Protein AF-A0A928L1I1-F1 (afdb_monomer_lite)

pLDDT: mean 81.27, std 17.86, range [30.77, 97.12]

Sequence (230 aa):
MMKNEFMNKLSEFIYVNITDRYDVCRVLERQRAENGIKALRTHLGSAIFITATDKDKKKKQIVSEDKLRDGEVSAVTYSVGNYAIRESVMLYKDDDDNYYTSRVPADKEQIENFKKQHNERSIIFIDVDGCRPVREIRAANMNDAEPKWWYVCCATSAKSLTWSESVDFIGTVKKNVFVPDKKSDLFVLVNYMGDSFSTETWHRLTHKGEAKEYKVHPYDIGSDERRWEW

Radius of gyration: 19.82 Å; chains: 1; bounding box: 48×57×47 Å

Secondary structure (DSSP, 8-state):
-HHHHHHHHHHHHHHHHHHHHHHHHHHHHHHHHHHHHHHHHHHH-TT-EEEEETTSPPPPEEPPGGGPPTTEEEEEEEEETTEEEEEEEEEEE--S-SS-----B--HHHHHHHHHHS-TT------BTTEEEEEEEEEEETTSSS-PEEEEEEE-B-TTSSEEEEEEEEEEEESSTTS-GGGPEEEEEEEEEESS-EEEEEEEE-TTS-EEEEEE-TTSTTTTTPPPP-

Foldseek 3Di:
DVPVVVVVVVVVVVVVVVVVVVVVVVVLLVVLAVVVVVLCCLFLHVQKDFQFWPVNKDPWAWDDPVRDDFQFLTWIWIDAQQKIKIKTWGKAFAPLDQDRDDRHGDGPVQSVVVCVVDPPPDPPQADDDRIGTKTWMWMFGNVDPDTDIATFDIWGAGNVNQKTKDWRIWTWMDSHPPDDSLFTKIKIWIWMDGPPDIKIKIWIQTSVRDIDIQIDGPVPVCSSNHHDDD

Structure (mmCIF, N/CA/C/O backbone):
data_AF-A0A928L1I1-F1
#
_entry.id   AF-A0A928L1I1-F1
#
loop_
_atom_site.group_PDB
_atom_site.id
_atom_site.type_symbol
_atom_site.label_atom_id
_atom_site.label_alt_id
_atom_site.label_comp_id
_atom_site.label_asym_id
_atom_site.label_entity_id
_atom_site.label_seq_id
_atom_site.pdbx_PDB_ins_code
_atom_site.Cartn_x
_atom_site.Cartn_y
_atom_site.Cartn_z
_atom_site.occupancy
_atom_site.B_iso_or_equiv
_atom_site.auth_seq_id
_atom_site.auth_comp_id
_atom_site.auth_asym_id
_atom_site.auth_atom_id
_atom_site.pdbx_PDB_model_num
ATOM 1 N N . MET A 1 1 ? 15.088 43.535 -24.727 1.00 46.94 1 MET A N 1
ATOM 2 C CA . MET A 1 1 ? 13.985 43.822 -23.782 1.00 46.94 1 MET A CA 1
ATOM 3 C C . MET A 1 1 ? 12.859 42.772 -23.819 1.00 46.94 1 MET A C 1
ATOM 5 O O . MET A 1 1 ? 12.398 42.403 -22.754 1.00 46.94 1 MET A O 1
ATOM 9 N N . MET A 1 2 ? 12.502 42.187 -24.976 1.00 37.91 2 MET A N 1
ATOM 10 C CA . MET A 1 2 ? 11.415 41.183 -25.120 1.00 37.91 2 MET A CA 1
ATOM 11 C C . MET A 1 2 ? 11.594 39.811 -24.424 1.00 37.91 2 MET A C 1
ATOM 13 O O . MET A 1 2 ? 10.608 39.118 -24.196 1.00 37.91 2 MET A O 1
ATOM 17 N N . LYS A 1 3 ? 12.818 39.385 -24.069 1.00 38.47 3 LYS A N 1
ATOM 18 C CA . LYS A 1 3 ? 13.041 38.069 -23.427 1.00 38.47 3 LYS A CA 1
ATOM 19 C C . LYS A 1 3 ? 12.519 37.987 -21.982 1.00 38.47 3 LYS A C 1
ATOM 21 O O . LYS A 1 3 ? 12.118 36.910 -21.562 1.00 38.47 3 LYS A O 1
ATOM 26 N N . ASN A 1 4 ? 12.484 39.100 -21.243 1.00 43.38 4 ASN A N 1
ATOM 27 C CA . ASN A 1 4 ? 12.060 39.094 -19.835 1.00 43.38 4 ASN A CA 1
ATOM 28 C C . ASN A 1 4 ? 10.534 39.063 -19.665 1.00 43.38 4 ASN A C 1
ATOM 30 O O . ASN A 1 4 ? 10.044 38.405 -18.755 1.00 43.38 4 ASN A O 1
ATOM 34 N N . GLU A 1 5 ? 9.772 39.696 -20.559 1.00 41.47 5 GLU A N 1
ATOM 35 C CA . GLU A 1 5 ? 8.301 39.637 -20.526 1.00 41.47 5 GLU A CA 1
ATOM 36 C C . GLU A 1 5 ? 7.757 38.254 -20.898 1.00 41.47 5 GLU A C 1
ATOM 38 O O . GLU A 1 5 ? 6.787 37.796 -20.301 1.00 41.47 5 GLU A O 1
ATOM 43 N N . PHE A 1 6 ? 8.396 37.558 -21.846 1.00 37.88 6 PHE A N 1
ATOM 44 C CA . PHE A 1 6 ? 7.999 36.200 -22.228 1.00 37.88 6 PHE A CA 1
ATOM 45 C C . PHE A 1 6 ? 8.271 35.190 -21.104 1.00 37.88 6 PHE A C 1
ATOM 47 O O . PHE A 1 6 ? 7.425 34.346 -20.819 1.00 37.88 6 PHE A O 1
ATOM 54 N N . MET A 1 7 ? 9.409 35.319 -20.411 1.00 35.22 7 MET A N 1
ATOM 55 C CA . MET A 1 7 ? 9.748 34.463 -19.267 1.00 35.22 7 MET A CA 1
ATOM 56 C C . MET A 1 7 ? 8.860 34.737 -18.043 1.00 35.22 7 MET A C 1
ATOM 58 O O . MET A 1 7 ? 8.498 33.788 -17.353 1.00 35.22 7 MET A O 1
ATOM 62 N N . ASN A 1 8 ? 8.445 35.989 -17.813 1.00 41.78 8 ASN A N 1
ATOM 63 C CA . ASN A 1 8 ? 7.489 36.327 -16.751 1.00 41.78 8 ASN A CA 1
ATOM 64 C C . ASN A 1 8 ? 6.061 35.851 -17.064 1.00 41.78 8 ASN A C 1
ATOM 66 O O . ASN A 1 8 ? 5.382 35.337 -16.183 1.00 41.78 8 ASN A O 1
ATOM 70 N N . LYS A 1 9 ? 5.610 35.928 -18.323 1.00 37.69 9 LYS A N 1
ATOM 71 C CA . LYS A 1 9 ? 4.309 35.357 -18.714 1.00 37.69 9 LYS A CA 1
ATOM 72 C C . LYS A 1 9 ? 4.302 33.829 -18.660 1.00 37.69 9 LYS A C 1
ATOM 74 O O . LYS A 1 9 ? 3.292 33.245 -18.288 1.00 37.69 9 LYS A O 1
ATOM 79 N N . LEU A 1 10 ? 5.418 33.173 -18.990 1.00 35.03 10 LEU A N 1
ATOM 80 C CA . LEU A 1 10 ? 5.573 31.724 -18.819 1.00 35.03 10 LEU A CA 1
ATOM 81 C C . LEU A 1 10 ? 5.590 31.318 -17.344 1.00 35.03 10 LEU A C 1
ATOM 83 O O . LEU A 1 10 ? 4.969 30.318 -17.000 1.00 35.03 10 LEU A O 1
ATOM 87 N N . SER A 1 11 ? 6.253 32.080 -16.469 1.00 35.03 11 SER A N 1
ATOM 88 C CA . SER A 1 11 ? 6.251 31.784 -15.034 1.00 35.03 11 SER A CA 1
ATOM 89 C C . SER A 1 11 ? 4.868 31.988 -14.412 1.00 35.03 11 SER A C 1
ATOM 91 O O . SER A 1 11 ? 4.440 31.121 -13.658 1.00 35.03 11 SER A O 1
ATOM 93 N N . GLU A 1 12 ? 4.124 33.032 -14.792 1.00 34.81 12 GLU A N 1
ATOM 94 C CA . GLU A 1 12 ? 2.725 33.229 -14.380 1.00 34.81 12 GLU A CA 1
ATOM 95 C C . GLU A 1 12 ? 1.795 32.136 -14.932 1.00 34.81 12 GLU A C 1
ATOM 97 O O . GLU A 1 12 ? 0.982 31.593 -14.188 1.00 34.81 12 GLU A O 1
ATOM 102 N N . PHE A 1 13 ? 1.949 31.727 -16.197 1.00 31.45 13 PHE A N 1
ATOM 103 C CA . PHE A 1 13 ? 1.140 30.657 -16.799 1.00 31.45 13 PHE A CA 1
ATOM 104 C C . PHE A 1 13 ? 1.423 29.279 -16.176 1.00 31.45 13 PHE A C 1
ATOM 106 O O . PHE A 1 13 ? 0.516 28.454 -16.042 1.00 31.45 13 PHE A O 1
ATOM 113 N N . ILE A 1 14 ? 2.668 29.031 -15.756 1.00 40.91 14 ILE A N 1
ATOM 114 C CA . ILE A 1 14 ? 3.059 27.841 -14.990 1.00 40.91 14 ILE A CA 1
ATOM 115 C C . ILE A 1 14 ? 2.514 27.928 -13.556 1.00 40.91 14 ILE A C 1
ATOM 117 O O . ILE A 1 14 ? 2.006 26.931 -13.051 1.00 40.91 14 ILE A O 1
ATOM 121 N N . TYR A 1 15 ? 2.554 29.099 -12.912 1.00 30.77 15 TYR A N 1
ATOM 122 C CA . TYR A 1 15 ? 2.078 29.277 -11.535 1.00 30.77 15 TYR A CA 1
ATOM 123 C C . TYR A 1 15 ? 0.555 29.114 -11.420 1.00 30.77 15 TYR A C 1
ATOM 125 O O . TYR A 1 15 ? 0.091 28.396 -10.537 1.00 30.77 15 TYR A O 1
ATOM 133 N N . VAL A 1 16 ? -0.211 29.681 -12.361 1.00 33.47 16 VAL A N 1
ATOM 134 C CA . VAL A 1 16 ? -1.681 29.556 -12.418 1.00 33.47 16 VAL A CA 1
ATOM 135 C C . VAL A 1 16 ? -2.113 28.112 -12.725 1.00 33.47 16 VAL A C 1
ATOM 137 O O . VAL A 1 16 ? -3.029 27.596 -12.087 1.00 33.47 16 VAL A O 1
ATOM 140 N N . ASN A 1 17 ? -1.393 27.395 -13.600 1.00 33.91 17 ASN A N 1
ATOM 141 C CA . ASN A 1 17 ? -1.658 25.972 -13.866 1.00 33.91 17 ASN A CA 1
ATOM 142 C C . ASN A 1 17 ? -1.290 25.042 -12.698 1.00 33.91 17 ASN A C 1
ATOM 144 O O . ASN A 1 17 ? -1.827 23.939 -12.595 1.00 33.91 17 ASN A O 1
ATOM 148 N N . ILE A 1 18 ? -0.356 25.437 -11.831 1.00 40.25 18 ILE A N 1
ATOM 149 C CA . ILE A 1 18 ? 0.030 24.635 -10.666 1.00 40.25 18 ILE A CA 1
ATOM 150 C C . ILE A 1 18 ? -1.049 24.723 -9.579 1.00 40.25 18 ILE A C 1
ATOM 152 O O . ILE A 1 18 ? -1.379 23.695 -8.990 1.00 40.25 18 ILE A O 1
ATOM 156 N N . THR A 1 19 ? -1.647 25.895 -9.348 1.00 38.38 19 THR A N 1
ATOM 157 C CA . THR A 1 19 ? -2.754 26.054 -8.388 1.00 38.38 19 THR A CA 1
ATOM 158 C C . THR A 1 19 ? -4.009 25.279 -8.794 1.00 38.38 19 THR A C 1
ATOM 160 O O . THR A 1 19 ? -4.549 24.559 -7.956 1.00 38.38 19 THR A O 1
ATOM 163 N N . ASP A 1 20 ? -4.391 25.287 -10.076 1.00 40.44 20 ASP A N 1
ATOM 164 C CA . ASP A 1 20 ? -5.541 24.502 -10.558 1.00 40.44 20 ASP A CA 1
ATOM 165 C C . ASP A 1 20 ? -5.285 22.984 -10.498 1.00 40.44 20 ASP A C 1
ATOM 167 O O . ASP A 1 20 ? -6.180 22.199 -10.180 1.00 40.44 20 ASP A O 1
ATOM 171 N N . ARG A 1 21 ? -4.038 22.538 -10.719 1.00 44.16 21 ARG A N 1
ATOM 172 C CA . ARG A 1 21 ? -3.659 21.122 -10.553 1.00 44.16 21 ARG A CA 1
ATOM 173 C C . ARG A 1 21 ? -3.730 20.655 -9.102 1.00 44.16 21 ARG A C 1
ATOM 175 O O . ARG A 1 21 ? -4.072 19.498 -8.876 1.00 44.16 21 AR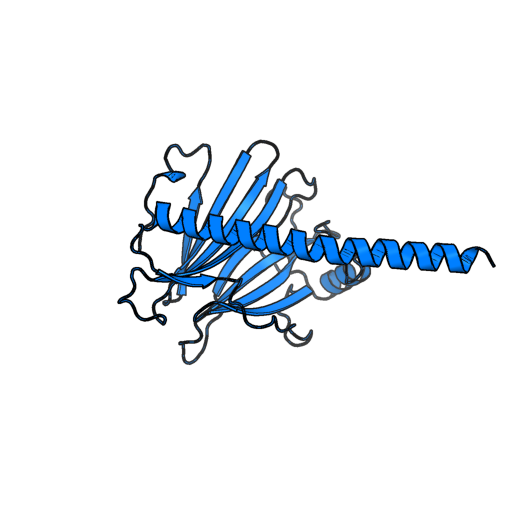G A O 1
ATOM 182 N N . TYR A 1 22 ? -3.436 21.511 -8.121 1.00 48.56 22 TYR A N 1
ATOM 183 C CA . TYR A 1 22 ? -3.575 21.135 -6.709 1.00 48.56 22 TYR A CA 1
ATOM 184 C C . TYR A 1 22 ? -5.033 20.870 -6.328 1.00 48.56 22 TYR A C 1
ATOM 186 O O . TYR A 1 22 ? -5.297 19.912 -5.599 1.00 48.56 22 TYR A O 1
ATOM 194 N N . ASP A 1 23 ? -5.975 21.657 -6.848 1.00 55.09 23 ASP A N 1
ATOM 195 C CA . ASP A 1 23 ? -7.398 21.459 -6.567 1.00 55.09 23 ASP A CA 1
ATOM 196 C C . ASP A 1 23 ? -7.967 20.243 -7.308 1.00 55.09 23 ASP A C 1
ATOM 198 O O . ASP A 1 23 ? -8.673 19.440 -6.696 1.00 55.09 23 ASP A O 1
ATOM 202 N N . VAL A 1 24 ? -7.572 20.006 -8.565 1.00 57.31 24 VAL A N 1
ATOM 203 C CA . VA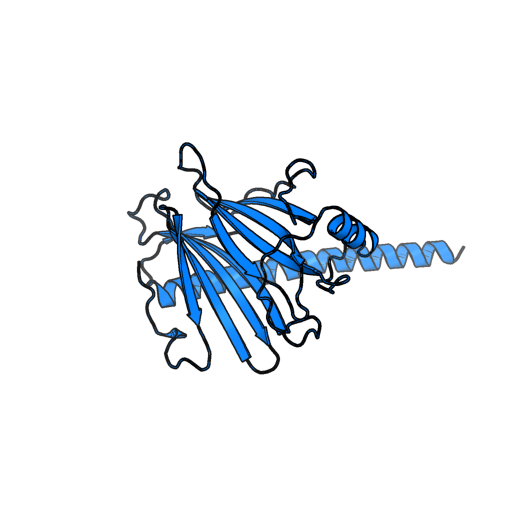L A 1 24 ? -7.933 18.774 -9.296 1.00 57.31 24 VAL A CA 1
ATOM 204 C C . VAL A 1 24 ? -7.382 17.529 -8.594 1.00 57.31 24 VAL A C 1
ATOM 206 O O . VAL A 1 24 ? -8.119 16.566 -8.380 1.00 57.31 24 VAL A O 1
ATOM 209 N N . CYS A 1 25 ? -6.117 17.549 -8.161 1.00 61.78 25 CYS A N 1
ATOM 210 C CA . CYS A 1 25 ? -5.524 16.442 -7.409 1.00 61.78 25 CYS A CA 1
ATOM 211 C C . CYS A 1 25 ? -6.274 16.182 -6.096 1.00 61.78 25 CYS A C 1
ATOM 213 O O . CYS A 1 25 ? -6.577 15.032 -5.790 1.00 61.78 25 CYS A O 1
ATOM 215 N N . ARG A 1 26 ? -6.648 17.231 -5.353 1.00 65.75 26 ARG A N 1
ATOM 216 C CA . ARG A 1 26 ? -7.433 17.095 -4.114 1.00 65.75 26 ARG A CA 1
ATOM 217 C C . ARG A 1 26 ? -8.833 16.541 -4.358 1.00 65.75 26 ARG A C 1
ATOM 219 O O . ARG A 1 26 ? -9.314 15.746 -3.553 1.00 65.75 26 ARG A O 1
ATOM 226 N N . VAL A 1 27 ? -9.496 16.938 -5.444 1.00 75.62 27 VAL A N 1
ATOM 227 C CA . VAL A 1 27 ? -10.812 16.397 -5.822 1.00 75.62 27 VAL A CA 1
ATOM 228 C C . VAL A 1 27 ? -10.705 14.911 -6.168 1.00 75.62 27 VAL A C 1
ATOM 230 O O . VAL A 1 27 ? -11.512 14.119 -5.683 1.00 75.62 27 VAL A O 1
ATOM 233 N N . LEU A 1 28 ? -9.679 14.511 -6.922 1.00 73.75 28 LEU A N 1
ATOM 234 C CA . LEU A 1 28 ? -9.440 13.109 -7.272 1.00 73.75 28 LEU A CA 1
ATOM 235 C C . LEU A 1 28 ? -9.097 12.255 -6.043 1.00 73.75 28 LEU A C 1
ATOM 237 O O . LEU A 1 28 ? -9.695 11.198 -5.851 1.00 73.75 28 LEU A O 1
ATOM 241 N N . GLU A 1 29 ? -8.206 12.728 -5.166 1.00 74.50 29 GLU A N 1
ATOM 242 C CA . GLU A 1 29 ? -7.938 12.092 -3.866 1.00 74.50 29 GLU A CA 1
ATOM 243 C C . GLU A 1 29 ? -9.225 11.982 -3.037 1.00 74.50 29 GLU A C 1
ATOM 245 O O . GLU A 1 29 ? -9.490 10.968 -2.381 1.00 74.50 29 GLU A O 1
ATOM 250 N N . ARG A 1 30 ? -10.079 13.015 -3.097 1.00 79.50 30 ARG A N 1
ATOM 251 C CA . ARG A 1 30 ? -11.351 13.010 -2.387 1.00 79.50 30 ARG A CA 1
ATOM 252 C C . ARG A 1 30 ? -12.276 11.910 -2.869 1.00 79.50 30 ARG A C 1
ATOM 254 O O . ARG A 1 30 ? -12.773 11.148 -2.034 1.00 79.50 30 ARG A O 1
ATOM 261 N N . GLN A 1 31 ? -12.471 11.850 -4.175 1.00 84.69 31 GLN A N 1
ATOM 262 C CA . GLN A 1 31 ? -13.359 10.912 -4.834 1.00 84.69 31 GLN A CA 1
ATOM 263 C C . GLN A 1 31 ? -12.879 9.470 -4.666 1.00 84.69 31 GLN A C 1
ATOM 265 O O . GLN A 1 31 ? -13.675 8.599 -4.326 1.00 84.69 31 GLN A O 1
ATOM 270 N N . ARG A 1 32 ? -11.571 9.224 -4.800 1.00 84.62 32 ARG A N 1
ATOM 271 C CA . ARG A 1 32 ? -10.977 7.902 -4.572 1.00 84.62 32 ARG A CA 1
ATOM 272 C C . ARG A 1 32 ? -11.255 7.372 -3.170 1.00 84.62 32 ARG A C 1
ATOM 274 O O . ARG A 1 32 ? -11.689 6.233 -3.022 1.00 84.62 32 ARG A O 1
ATOM 281 N N . ALA A 1 33 ? -11.105 8.206 -2.143 1.00 86.12 33 ALA A N 1
ATOM 282 C CA . ALA A 1 33 ? -11.395 7.763 -0.784 1.00 86.12 33 ALA A CA 1
ATOM 283 C C . ALA A 1 33 ? -12.888 7.540 -0.512 1.00 86.12 33 ALA A C 1
ATOM 285 O O . ALA A 1 33 ? -13.243 6.610 0.208 1.00 86.12 33 ALA A O 1
ATOM 286 N N . GLU A 1 34 ? -13.775 8.353 -1.089 1.00 90.62 34 GLU A N 1
ATOM 287 C CA . GLU A 1 34 ? -15.224 8.131 -0.980 1.00 90.62 34 GLU A CA 1
ATOM 288 C C . GLU A 1 34 ? -15.639 6.822 -1.674 1.00 90.62 34 GLU A C 1
ATOM 290 O O . GLU A 1 34 ? -16.392 6.032 -1.096 1.00 90.62 34 GLU A O 1
ATOM 295 N N . ASN A 1 35 ? -15.076 6.544 -2.854 1.00 91.06 35 ASN A N 1
ATOM 296 C CA . ASN A 1 35 ? -15.268 5.287 -3.576 1.00 91.06 35 ASN A CA 1
ATOM 297 C C . ASN A 1 35 ? -14.735 4.089 -2.780 1.00 91.06 35 ASN A C 1
ATOM 299 O O . ASN A 1 35 ? -15.454 3.104 -2.619 1.00 91.06 35 ASN A O 1
ATOM 303 N N . GLY A 1 36 ? -13.535 4.198 -2.204 1.00 91.88 36 GLY A N 1
ATOM 304 C CA . GLY A 1 36 ? -12.953 3.147 -1.371 1.00 91.88 36 GLY A CA 1
ATOM 305 C C . GLY A 1 36 ? -13.807 2.827 -0.139 1.00 91.88 36 GLY A C 1
ATOM 306 O O . GLY A 1 36 ? -14.086 1.665 0.147 1.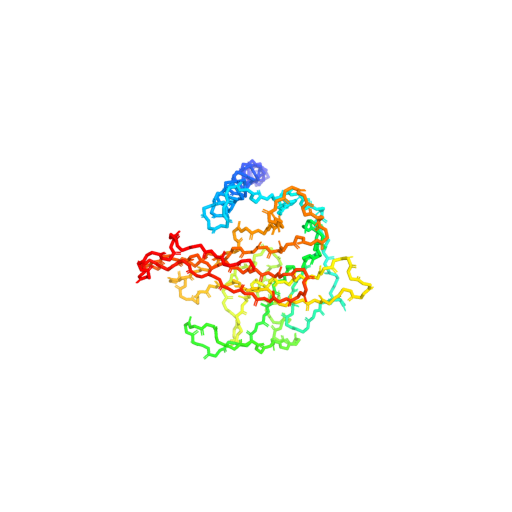00 91.88 36 GLY A O 1
ATOM 307 N N . ILE A 1 37 ? -14.321 3.849 0.555 1.00 93.88 37 ILE A N 1
ATOM 308 C CA . ILE A 1 37 ? -15.237 3.655 1.694 1.00 93.88 37 ILE A CA 1
ATOM 309 C C . ILE A 1 37 ? -16.541 2.983 1.249 1.00 93.88 37 ILE A C 1
ATOM 311 O O . ILE A 1 37 ? -17.058 2.108 1.952 1.00 93.88 37 ILE A O 1
ATOM 315 N N . LYS A 1 38 ? -17.095 3.392 0.103 1.00 93.25 38 LYS A N 1
ATOM 316 C CA . LYS A 1 38 ? -18.311 2.789 -0.450 1.00 93.25 38 LYS A CA 1
ATOM 317 C C . LYS A 1 38 ? -18.088 1.306 -0.755 1.00 93.25 38 LYS A C 1
ATOM 319 O O . LYS A 1 38 ? -18.886 0.492 -0.297 1.00 93.25 38 LYS A O 1
ATOM 324 N N . ALA A 1 39 ? -16.996 0.965 -1.437 1.00 92.19 39 ALA A N 1
ATOM 325 C CA . ALA A 1 39 ? -16.623 -0.415 -1.739 1.00 92.19 39 ALA A CA 1
ATOM 326 C C . ALA A 1 39 ? -16.469 -1.252 -0.459 1.00 92.19 39 ALA A C 1
ATOM 328 O O . ALA A 1 39 ? -17.091 -2.306 -0.326 1.00 92.19 39 ALA A O 1
ATOM 329 N N . LEU A 1 40 ? -15.757 -0.741 0.551 1.00 93.44 40 LEU A N 1
ATOM 330 C CA . LEU A 1 40 ? -15.616 -1.425 1.839 1.00 93.44 40 LEU A CA 1
ATOM 331 C C . LEU A 1 40 ? -16.969 -1.705 2.505 1.00 93.44 40 LEU A C 1
ATOM 333 O O . LEU A 1 40 ? -17.184 -2.802 3.014 1.00 93.44 40 LEU A O 1
ATOM 337 N N . ARG A 1 41 ? -17.914 -0.756 2.485 1.00 93.50 41 ARG A N 1
ATOM 338 C CA . ARG A 1 41 ? -19.268 -0.976 3.028 1.00 93.50 41 ARG A CA 1
ATOM 339 C C . ARG A 1 41 ? -20.049 -2.017 2.226 1.00 93.50 41 ARG A C 1
ATOM 341 O O . ARG A 1 41 ? -20.780 -2.817 2.819 1.00 93.50 41 ARG A O 1
ATOM 348 N N . THR A 1 42 ? -19.876 -2.038 0.906 1.00 91.50 42 THR A N 1
ATOM 349 C CA . THR A 1 42 ? -20.463 -3.062 0.035 1.00 91.50 42 THR A CA 1
ATOM 350 C C . THR A 1 42 ? -19.938 -4.450 0.388 1.00 91.50 42 THR A C 1
ATOM 352 O O . THR A 1 42 ? -20.754 -5.340 0.597 1.00 91.50 42 THR A O 1
ATOM 355 N N . HIS A 1 43 ? -18.627 -4.633 0.575 1.00 91.06 43 HIS A N 1
ATOM 356 C CA . HIS A 1 43 ? -18.032 -5.958 0.797 1.00 91.06 43 HIS A CA 1
ATOM 357 C C . HIS A 1 43 ? -18.027 -6.425 2.257 1.00 91.06 43 HIS A C 1
ATOM 359 O O . HIS A 1 43 ? -18.267 -7.598 2.531 1.00 91.06 43 HIS A O 1
ATOM 365 N N . LEU A 1 44 ? -17.813 -5.529 3.221 1.00 91.88 44 LEU A N 1
ATOM 366 C CA . LEU A 1 44 ? -17.665 -5.877 4.643 1.00 91.88 44 LEU A CA 1
ATOM 367 C C . LEU A 1 44 ? -18.929 -5.624 5.475 1.00 91.88 44 LEU A C 1
ATOM 369 O O . LEU A 1 44 ? -19.023 -6.095 6.609 1.00 91.88 44 LEU A O 1
ATOM 373 N N . GLY A 1 45 ? -19.898 -4.891 4.923 1.00 90.62 45 GLY A N 1
ATOM 374 C CA . GLY A 1 45 ? -21.163 -4.544 5.573 1.00 90.62 45 GLY A CA 1
ATOM 375 C C . GLY A 1 45 ? -21.241 -3.071 5.961 1.00 90.62 45 GLY A C 1
ATOM 376 O O . GLY A 1 45 ? -20.233 -2.409 6.190 1.00 90.62 45 GLY A O 1
ATOM 377 N N . SER A 1 46 ? -22.459 -2.542 6.080 1.00 89.19 46 SER A N 1
ATOM 378 C CA . SER A 1 46 ? -22.686 -1.132 6.435 1.00 89.19 46 SER A CA 1
ATOM 379 C C . SER A 1 46 ? -22.319 -0.792 7.884 1.00 89.19 46 SER A C 1
ATOM 381 O O . SER A 1 46 ? -22.113 0.378 8.195 1.00 89.19 46 SER A O 1
ATOM 383 N N . ALA A 1 47 ? -22.214 -1.799 8.757 1.00 91.00 47 ALA A N 1
ATOM 384 C CA . ALA A 1 47 ? -21.900 -1.637 10.176 1.00 91.00 47 ALA A CA 1
ATOM 385 C C . ALA A 1 47 ? -20.413 -1.359 10.463 1.00 91.00 47 ALA A C 1
ATOM 387 O O . ALA A 1 47 ? -20.072 -1.046 11.607 1.00 91.00 47 ALA A O 1
ATOM 388 N N . ILE A 1 48 ? -19.534 -1.473 9.458 1.00 94.81 48 ILE A N 1
ATOM 389 C CA . ILE A 1 48 ? -18.115 -1.156 9.623 1.00 94.81 48 ILE A CA 1
ATOM 390 C C . ILE A 1 48 ? -17.923 0.307 10.011 1.00 94.81 48 ILE A C 1
ATOM 392 O O . ILE A 1 48 ? -18.691 1.192 9.628 1.00 94.81 48 ILE A O 1
ATOM 396 N N . PHE A 1 49 ? -16.838 0.569 10.724 1.00 94.94 49 PHE A N 1
ATOM 397 C CA . PHE A 1 49 ? -16.442 1.916 11.090 1.00 94.94 49 PHE A CA 1
ATOM 398 C C . PHE A 1 49 ? -15.057 2.216 10.518 1.00 94.94 49 PHE A C 1
ATOM 400 O O . PHE A 1 49 ? -14.103 1.482 10.774 1.00 94.94 49 PHE A O 1
ATOM 407 N N . ILE A 1 50 ? -14.962 3.291 9.736 1.00 95.19 50 ILE A N 1
ATOM 408 C CA . ILE A 1 50 ? -13.701 3.783 9.176 1.00 95.19 50 ILE A CA 1
ATOM 409 C C . ILE A 1 50 ? -13.036 4.644 10.248 1.00 95.19 50 ILE A C 1
ATOM 411 O O . ILE A 1 50 ? -13.612 5.646 10.664 1.00 95.19 50 ILE A O 1
ATOM 415 N N . THR A 1 51 ? -11.861 4.243 10.727 1.00 94.12 51 THR A N 1
ATOM 416 C CA . THR A 1 51 ? -11.151 4.956 11.802 1.00 94.12 51 THR A CA 1
ATOM 417 C C . THR A 1 51 ? -10.268 6.076 11.273 1.00 94.12 51 THR A C 1
ATOM 419 O O . THR A 1 51 ? -10.129 7.101 11.931 1.00 94.12 51 THR A O 1
ATOM 422 N N . ALA A 1 52 ? -9.680 5.892 10.093 1.00 93.44 52 ALA A N 1
ATOM 423 C CA . ALA A 1 52 ? -8.903 6.910 9.396 1.00 93.44 52 ALA A CA 1
ATOM 424 C C . ALA A 1 52 ? -8.690 6.512 7.935 1.00 93.44 52 ALA A C 1
ATOM 426 O O . ALA A 1 52 ? -8.682 5.326 7.601 1.00 93.44 52 ALA A O 1
ATOM 427 N N . THR A 1 53 ? -8.431 7.499 7.093 1.00 92.25 53 THR A N 1
ATOM 428 C CA . THR A 1 53 ? -8.001 7.351 5.700 1.00 92.25 53 THR A CA 1
ATOM 429 C C . THR A 1 53 ? -6.694 8.102 5.469 1.00 92.25 53 THR A C 1
ATOM 431 O O . THR A 1 53 ? -6.230 8.860 6.320 1.00 92.25 53 THR A O 1
ATOM 434 N N . ASP A 1 54 ? -6.087 7.933 4.303 1.00 81.25 54 ASP A N 1
ATOM 435 C CA . ASP A 1 54 ? -4.929 8.715 3.873 1.00 81.25 54 ASP A CA 1
ATOM 436 C C . ASP A 1 54 ? -5.213 10.217 3.679 1.00 81.25 54 ASP A C 1
ATOM 438 O O . ASP A 1 54 ? -4.275 10.985 3.458 1.00 81.25 54 ASP A O 1
ATOM 442 N N . LYS A 1 55 ? -6.470 10.664 3.793 1.00 77.00 55 LYS A N 1
ATOM 443 C CA . LYS A 1 55 ? -6.822 12.085 3.963 1.00 77.00 55 LYS A CA 1
ATOM 444 C C . LYS A 1 55 ? -6.528 12.593 5.365 1.00 77.00 55 LYS A C 1
ATOM 446 O O . LYS A 1 55 ? -6.130 13.739 5.532 1.00 77.00 55 LYS A O 1
ATOM 451 N N . ASP A 1 56 ? -6.684 11.720 6.353 1.00 77.00 56 ASP A N 1
ATOM 452 C CA . ASP A 1 56 ? -6.424 12.002 7.764 1.00 77.00 56 ASP A CA 1
ATOM 453 C C . ASP A 1 56 ? -4.932 11.841 8.098 1.00 77.00 56 ASP A C 1
ATOM 455 O O . ASP A 1 56 ? -4.526 11.904 9.262 1.00 77.00 56 ASP A O 1
ATOM 459 N N . LYS A 1 57 ? -4.093 11.609 7.074 1.00 72.56 57 LYS A N 1
ATOM 460 C CA . LYS A 1 57 ? -2.657 11.433 7.246 1.00 72.56 57 LYS A CA 1
ATOM 461 C C . LYS A 1 57 ? -2.049 12.662 7.906 1.00 72.56 57 LYS A C 1
ATOM 463 O O . LYS A 1 57 ? -2.257 13.804 7.491 1.00 72.56 57 LYS A O 1
ATOM 468 N N . LYS A 1 58 ? -1.194 12.417 8.897 1.00 72.88 58 LYS A N 1
ATOM 469 C CA . LYS A 1 58 ? -0.242 13.437 9.343 1.00 72.88 58 LYS A CA 1
ATOM 470 C C . LYS A 1 58 ? 0.686 13.794 8.180 1.00 72.88 58 LYS A C 1
ATOM 472 O O . LYS A 1 58 ? 0.866 13.004 7.250 1.00 72.88 58 LYS A O 1
ATOM 477 N N . LYS A 1 59 ? 1.289 14.985 8.244 1.00 79.44 59 LYS A N 1
ATOM 478 C CA . LYS A 1 59 ? 2.256 15.460 7.245 1.00 79.44 59 LYS A CA 1
ATOM 479 C C . LYS A 1 59 ? 3.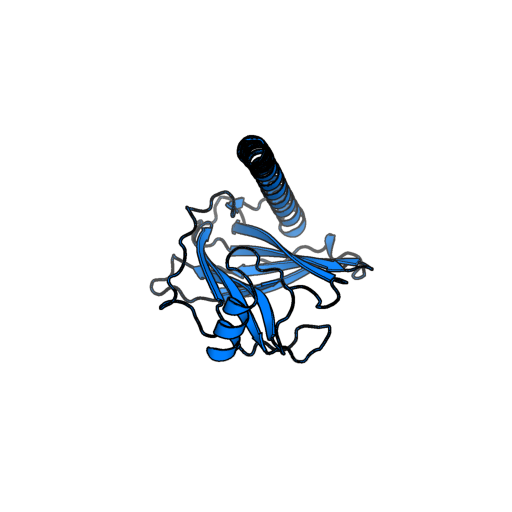271 14.353 6.932 1.00 79.44 59 LYS A C 1
ATOM 481 O O . LYS A 1 59 ? 3.915 13.846 7.851 1.00 79.44 59 LYS A O 1
ATOM 486 N N . LYS A 1 60 ? 3.393 13.997 5.647 1.00 87.00 60 LYS A N 1
ATOM 487 C CA . LYS A 1 60 ? 4.370 13.011 5.171 1.00 87.00 60 LYS A CA 1
ATOM 488 C C . LYS A 1 60 ? 5.775 13.448 5.586 1.00 87.00 60 LYS A C 1
ATOM 490 O O . LYS A 1 60 ? 6.145 14.608 5.398 1.00 87.00 60 LYS A O 1
ATOM 495 N N . GLN A 1 61 ? 6.534 12.523 6.152 1.00 90.25 61 GLN A N 1
ATOM 496 C CA . GLN A 1 61 ? 7.933 12.713 6.507 1.00 90.25 61 GLN A CA 1
ATOM 497 C C . GLN A 1 61 ? 8.788 12.048 5.437 1.00 90.25 61 GLN A C 1
ATOM 499 O O . GLN A 1 61 ? 8.602 10.871 5.143 1.00 90.25 61 GLN A O 1
ATOM 504 N N . ILE A 1 62 ? 9.696 12.809 4.832 1.00 92.44 62 ILE A N 1
ATOM 505 C CA . ILE A 1 62 ? 10.656 12.263 3.872 1.00 92.44 62 ILE A CA 1
ATOM 506 C C . ILE A 1 62 ? 11.666 11.424 4.648 1.00 92.44 62 ILE A C 1
ATOM 508 O O . ILE A 1 62 ? 12.191 11.865 5.672 1.00 92.44 62 ILE A O 1
ATOM 512 N N . VAL A 1 63 ? 11.916 10.210 4.171 1.00 90.81 63 VAL A N 1
ATOM 513 C CA . VAL A 1 63 ? 12.951 9.346 4.729 1.00 90.81 63 VAL A CA 1
ATOM 514 C C . VAL A 1 63 ? 14.299 9.793 4.172 1.00 90.81 63 VAL A C 1
ATOM 516 O O . VAL A 1 63 ? 14.440 9.978 2.966 1.00 90.81 63 VAL A O 1
ATOM 519 N N . SER A 1 64 ? 15.276 9.986 5.054 1.00 92.56 64 SER A N 1
ATOM 520 C CA . SER A 1 64 ? 16.637 10.352 4.669 1.00 92.56 64 SER A CA 1
ATOM 521 C C . SER A 1 64 ? 17.335 9.210 3.924 1.00 92.56 64 SER A C 1
ATOM 523 O O . SER A 1 64 ? 17.017 8.040 4.141 1.00 92.56 64 SER A O 1
ATOM 525 N N . GLU A 1 65 ? 18.287 9.542 3.048 1.00 89.25 65 GLU A N 1
ATOM 526 C CA . GLU A 1 65 ? 18.949 8.559 2.176 1.00 89.25 65 GLU A CA 1
ATOM 527 C C . GLU A 1 65 ? 19.655 7.433 2.948 1.00 89.25 65 GLU A C 1
ATOM 529 O O . GLU A 1 65 ? 19.606 6.281 2.532 1.00 89.25 65 GLU A O 1
ATOM 534 N N . ASP A 1 66 ? 20.227 7.731 4.118 1.00 93.44 66 ASP A N 1
ATOM 535 C CA . ASP A 1 66 ? 20.869 6.759 5.016 1.00 93.44 66 ASP A CA 1
ATOM 536 C C . ASP A 1 66 ? 19.889 5.749 5.642 1.00 93.44 66 ASP A C 1
ATOM 538 O O . ASP A 1 66 ? 20.307 4.724 6.178 1.00 93.44 66 ASP A O 1
ATOM 542 N N . LYS A 1 67 ? 18.582 6.033 5.580 1.00 94.88 67 LYS A N 1
ATOM 543 C CA . LYS A 1 67 ? 17.494 5.197 6.113 1.00 94.88 67 LYS A CA 1
ATOM 544 C C . LYS A 1 67 ? 16.649 4.550 5.017 1.00 94.88 67 LYS A C 1
ATOM 546 O O . LYS A 1 67 ? 15.583 3.988 5.313 1.00 94.88 67 LYS A O 1
ATOM 551 N N . LEU A 1 68 ? 17.067 4.669 3.761 1.00 93.56 68 LEU A N 1
ATOM 552 C CA . LEU A 1 68 ? 16.479 3.920 2.659 1.00 93.56 68 LEU A CA 1
ATOM 553 C C . LEU A 1 68 ? 16.905 2.451 2.759 1.00 93.56 68 LEU A C 1
ATOM 555 O O . LEU A 1 68 ? 18.015 2.129 3.177 1.00 93.56 68 LEU A O 1
ATOM 559 N N . ARG A 1 69 ? 15.977 1.555 2.438 1.00 94.44 69 ARG A N 1
ATOM 560 C CA . ARG A 1 69 ? 16.211 0.109 2.377 1.00 94.44 69 ARG A CA 1
ATOM 561 C C . ARG A 1 69 ? 16.824 -0.250 1.029 1.00 94.44 69 ARG A C 1
ATOM 563 O O . ARG A 1 69 ? 16.724 0.522 0.080 1.00 94.44 69 ARG A O 1
ATOM 570 N N . ASP A 1 70 ? 17.399 -1.441 0.932 1.00 93.81 70 ASP A N 1
ATOM 571 C CA . ASP A 1 70 ? 17.912 -1.955 -0.340 1.00 93.81 70 ASP A CA 1
ATOM 572 C C . ASP A 1 70 ? 16.826 -1.892 -1.426 1.00 93.81 70 ASP A C 1
ATOM 574 O O . ASP A 1 70 ? 15.687 -2.311 -1.203 1.00 93.81 70 ASP A O 1
ATOM 578 N N . GLY A 1 71 ? 17.175 -1.331 -2.585 1.00 92.12 71 GLY A N 1
ATOM 579 C CA . GLY A 1 71 ? 16.245 -1.069 -3.685 1.00 92.12 71 GLY A CA 1
ATOM 580 C C . GLY A 1 71 ? 15.451 0.236 -3.582 1.00 92.12 71 GLY A C 1
ATOM 581 O O . GLY A 1 71 ? 14.851 0.635 -4.571 1.00 92.12 71 GLY A O 1
ATOM 582 N N . GLU A 1 72 ? 15.400 0.933 -2.444 1.00 93.25 72 GLU A N 1
ATOM 583 C CA . GLU A 1 72 ? 14.627 2.178 -2.348 1.00 93.25 72 GLU A CA 1
ATOM 584 C C . GLU A 1 72 ? 15.358 3.359 -2.990 1.00 93.25 72 GLU A C 1
ATOM 586 O O . GLU A 1 72 ? 16.445 3.756 -2.577 1.00 93.25 72 GLU A O 1
ATOM 591 N N . VAL A 1 73 ? 14.695 3.989 -3.957 1.00 90.94 73 VAL A N 1
ATOM 592 C CA . VAL A 1 73 ? 15.136 5.251 -4.563 1.00 90.94 73 VAL A CA 1
ATOM 593 C C . VAL A 1 73 ? 14.734 6.428 -3.675 1.00 90.94 73 VAL A C 1
ATOM 595 O O . VAL A 1 73 ? 15.504 7.368 -3.480 1.00 90.94 73 VAL A O 1
ATOM 598 N N . SER A 1 74 ? 13.513 6.374 -3.137 1.00 90.06 74 SER A N 1
ATOM 599 C CA . SER A 1 74 ? 12.959 7.351 -2.199 1.00 90.06 74 SER A CA 1
ATOM 600 C C . SER A 1 74 ? 11.867 6.712 -1.344 1.00 90.06 74 SER A C 1
ATOM 602 O O . SER A 1 74 ? 11.246 5.724 -1.744 1.00 90.06 74 SER A O 1
ATOM 604 N N . ALA A 1 75 ? 11.608 7.282 -0.169 1.00 92.75 75 ALA A N 1
ATOM 605 C CA . ALA A 1 75 ? 10.508 6.850 0.680 1.00 92.75 75 ALA A CA 1
ATOM 606 C C . ALA A 1 75 ? 9.943 8.000 1.516 1.00 92.75 75 ALA A C 1
ATOM 608 O O . ALA A 1 75 ? 10.638 8.955 1.871 1.00 92.75 75 ALA A O 1
ATOM 609 N N . VAL A 1 76 ? 8.669 7.872 1.871 1.00 93.56 76 VAL A N 1
ATOM 610 C CA . VAL A 1 76 ? 7.982 8.737 2.829 1.00 93.56 76 VAL A CA 1
ATOM 611 C C . VAL A 1 76 ? 7.277 7.897 3.883 1.00 93.56 76 VAL A C 1
ATOM 613 O O . VAL A 1 76 ? 6.795 6.798 3.599 1.00 93.56 76 VAL A O 1
ATOM 616 N N . THR A 1 77 ? 7.178 8.428 5.098 1.00 94.81 77 THR A N 1
ATOM 617 C CA . THR A 1 77 ? 6.398 7.831 6.182 1.00 94.81 77 THR A CA 1
ATOM 618 C C . THR A 1 77 ? 5.286 8.756 6.657 1.00 94.81 77 THR A C 1
ATOM 620 O O . THR A 1 77 ? 5.410 9.982 6.656 1.00 94.81 77 THR A O 1
ATOM 623 N N . TYR A 1 78 ? 4.154 8.173 7.032 1.00 94.25 78 TYR A N 1
ATOM 624 C CA . TYR A 1 78 ? 3.008 8.881 7.605 1.00 94.25 78 TYR A CA 1
ATOM 625 C C . TYR A 1 78 ? 2.134 7.906 8.389 1.00 94.25 78 TYR A C 1
ATOM 627 O O . TYR A 1 78 ? 2.313 6.697 8.299 1.00 94.25 78 TYR A O 1
ATOM 635 N N . SER A 1 79 ? 1.190 8.416 9.176 1.00 94.44 79 SER A N 1
ATOM 636 C CA . SER A 1 79 ? 0.257 7.580 9.935 1.00 94.44 79 SER A CA 1
ATOM 637 C C . SER A 1 79 ? -1.120 7.541 9.284 1.00 94.44 79 SER A C 1
ATOM 639 O O . SER A 1 79 ? -1.626 8.593 8.893 1.00 94.44 79 SER A O 1
ATOM 641 N N . VAL A 1 80 ? -1.751 6.368 9.267 1.00 94.50 80 VAL A N 1
ATOM 642 C CA . VAL A 1 80 ? -3.181 6.195 8.978 1.00 94.50 80 VAL A CA 1
ATOM 643 C C . VAL A 1 80 ? -3.770 5.349 10.101 1.00 94.50 80 VAL A C 1
ATOM 645 O O . VAL A 1 80 ? -3.425 4.178 10.253 1.00 94.50 80 VAL A O 1
ATOM 648 N N . GLY A 1 81 ? -4.613 5.960 10.935 1.00 93.69 81 GLY A N 1
ATOM 649 C CA . GLY A 1 81 ? -5.143 5.319 12.139 1.00 93.69 81 GLY A CA 1
ATOM 650 C C . GLY A 1 81 ? -4.015 4.894 13.080 1.00 93.69 81 GLY A C 1
ATOM 651 O O . GLY A 1 81 ? -3.147 5.695 13.428 1.00 93.69 81 GLY A O 1
ATOM 652 N N . ASN A 1 82 ? -4.007 3.620 13.466 1.00 93.69 82 ASN A N 1
ATOM 653 C CA . ASN A 1 82 ? -2.963 3.017 14.294 1.00 93.69 82 ASN A CA 1
ATOM 654 C C . ASN A 1 82 ? -1.773 2.447 13.503 1.00 93.69 82 ASN A C 1
ATOM 656 O O . ASN A 1 82 ? -0.926 1.792 14.106 1.00 93.69 82 ASN A O 1
ATOM 660 N N . TYR A 1 83 ? -1.681 2.674 12.191 1.00 95.69 83 TYR A N 1
ATOM 661 C CA . TYR A 1 83 ? -0.568 2.183 11.377 1.00 95.69 83 TYR A CA 1
ATOM 662 C C . TYR A 1 83 ? 0.388 3.307 10.993 1.00 95.69 83 TYR A C 1
ATOM 664 O O . TYR A 1 83 ? -0.034 4.398 10.602 1.00 95.69 83 TYR A O 1
ATOM 672 N N . ALA A 1 84 ? 1.683 3.010 11.051 1.00 95.56 84 ALA A N 1
ATOM 673 C CA . ALA A 1 84 ? 2.705 3.740 10.325 1.00 95.56 84 ALA A CA 1
ATOM 674 C C . ALA A 1 84 ? 2.781 3.150 8.916 1.00 95.56 84 ALA A C 1
ATOM 676 O O . ALA A 1 84 ? 2.937 1.943 8.758 1.00 95.56 84 ALA A O 1
ATOM 677 N N . ILE A 1 85 ? 2.665 3.996 7.902 1.00 96.56 85 ILE A N 1
ATOM 678 C CA . ILE A 1 85 ? 2.763 3.647 6.489 1.00 96.56 85 ILE A CA 1
ATOM 679 C C . ILE A 1 85 ? 4.120 4.113 5.983 1.00 96.56 85 ILE A C 1
ATOM 681 O O . ILE A 1 85 ? 4.516 5.251 6.238 1.00 96.56 85 ILE A O 1
ATOM 685 N N . ARG A 1 86 ? 4.818 3.240 5.258 1.00 96.75 86 ARG A N 1
ATOM 686 C CA . ARG A 1 86 ? 5.999 3.561 4.461 1.00 96.75 86 ARG A CA 1
ATOM 687 C C . ARG A 1 86 ? 5.624 3.351 3.006 1.00 96.75 86 ARG A C 1
ATOM 689 O O . ARG A 1 86 ? 5.332 2.235 2.589 1.00 96.75 86 ARG A O 1
ATOM 696 N N . GLU A 1 87 ? 5.615 4.444 2.269 1.00 94.75 87 GLU A N 1
ATOM 697 C CA . GLU A 1 87 ? 5.386 4.469 0.832 1.00 94.75 87 GLU A CA 1
ATOM 698 C C . GLU A 1 87 ? 6.733 4.746 0.174 1.00 94.75 87 GLU A C 1
ATOM 700 O O . GLU A 1 87 ? 7.322 5.806 0.404 1.00 94.75 87 GLU A O 1
ATOM 705 N N . SER A 1 88 ? 7.242 3.786 -0.591 1.00 94.00 88 SER A N 1
ATOM 706 C CA . SER A 1 88 ? 8.542 3.892 -1.247 1.00 94.00 88 SER A CA 1
ATOM 707 C C . SER A 1 88 ? 8.435 3.733 -2.754 1.00 94.00 88 SER A C 1
ATOM 709 O O . SER A 1 88 ? 7.590 2.999 -3.266 1.00 94.00 88 SER A O 1
ATOM 711 N N . VAL A 1 89 ? 9.327 4.421 -3.462 1.00 91.31 89 VAL A N 1
ATOM 712 C CA . VAL A 1 89 ? 9.686 4.058 -4.831 1.00 91.31 89 VAL A CA 1
ATOM 713 C C . VAL A 1 89 ? 10.826 3.055 -4.723 1.00 91.31 89 VAL A C 1
ATOM 715 O O . VAL A 1 89 ? 11.944 3.416 -4.352 1.00 91.31 89 VAL A O 1
ATOM 718 N N . MET A 1 90 ? 10.509 1.795 -4.990 1.00 91.19 90 MET A N 1
ATOM 719 C CA . MET A 1 90 ? 11.453 0.689 -5.086 1.00 91.19 90 MET A CA 1
ATOM 720 C C . MET A 1 90 ? 11.917 0.544 -6.529 1.00 91.19 90 MET A C 1
ATOM 722 O O . MET A 1 90 ? 11.114 0.662 -7.449 1.00 91.19 90 MET A O 1
ATOM 726 N N . LEU A 1 91 ? 13.186 0.225 -6.718 1.00 89.75 91 LEU A N 1
ATOM 727 C CA . LEU A 1 91 ? 13.740 -0.246 -7.970 1.00 89.75 91 LEU A CA 1
ATOM 728 C C . LEU A 1 91 ? 14.055 -1.732 -7.808 1.00 89.75 91 LEU A C 1
ATOM 730 O O . LEU A 1 91 ? 14.802 -2.128 -6.908 1.00 89.75 91 LEU A O 1
ATOM 734 N N . TYR A 1 92 ? 13.457 -2.554 -8.659 1.00 89.50 92 TYR A N 1
ATOM 735 C CA . TYR A 1 92 ? 13.674 -3.995 -8.674 1.00 89.50 92 TYR A CA 1
ATOM 736 C C . TYR A 1 92 ? 14.282 -4.421 -9.996 1.00 89.50 92 TYR A C 1
ATOM 738 O O . TYR A 1 92 ? 14.001 -3.807 -11.022 1.00 89.50 92 TYR A O 1
ATOM 746 N N . LYS A 1 93 ? 15.099 -5.474 -9.970 1.00 86.44 93 LYS A N 1
ATOM 747 C CA . LYS A 1 93 ? 15.637 -6.090 -11.182 1.00 86.44 93 LYS A CA 1
ATOM 748 C C . LYS A 1 93 ? 14.480 -6.656 -11.994 1.00 86.44 93 LYS A C 1
ATOM 750 O O . LYS A 1 93 ? 13.681 -7.432 -11.471 1.00 86.44 93 LYS A O 1
ATOM 755 N N . ASP A 1 94 ? 14.413 -6.237 -13.243 1.00 78.50 94 ASP A N 1
ATOM 756 C CA . ASP A 1 94 ? 13.383 -6.616 -14.192 1.00 78.50 94 ASP A CA 1
ATOM 757 C C . ASP A 1 94 ? 13.925 -7.705 -15.115 1.00 78.50 94 ASP A C 1
ATOM 759 O O . ASP A 1 94 ? 15.052 -7.611 -15.599 1.00 78.50 94 ASP A O 1
ATOM 763 N N . ASP A 1 95 ? 13.134 -8.748 -15.333 1.00 70.38 95 ASP A N 1
ATOM 764 C CA . ASP A 1 95 ? 13.460 -9.883 -16.202 1.00 70.38 95 ASP A CA 1
ATOM 765 C C . ASP A 1 95 ? 12.941 -9.692 -17.638 1.00 70.38 95 ASP A C 1
ATOM 767 O O . ASP A 1 95 ? 12.942 -10.633 -18.429 1.00 70.38 95 ASP A O 1
ATOM 771 N N . ASP A 1 96 ? 12.528 -8.463 -17.968 1.00 67.94 96 ASP A N 1
ATOM 772 C CA . ASP A 1 96 ? 11.902 -8.053 -19.229 1.00 67.94 96 ASP A CA 1
ATOM 773 C C . ASP A 1 96 ? 10.542 -8.714 -19.517 1.00 67.94 96 ASP A C 1
ATOM 775 O O . ASP A 1 96 ? 9.990 -8.524 -20.605 1.00 67.94 96 ASP A O 1
ATOM 779 N N . ASP A 1 97 ? 9.943 -9.419 -18.551 1.00 66.19 97 ASP A N 1
ATOM 780 C CA . ASP A 1 97 ? 8.583 -9.928 -18.704 1.00 66.19 97 ASP A CA 1
ATOM 781 C C . ASP A 1 97 ? 7.564 -8.773 -18.611 1.00 66.19 97 ASP A C 1
ATOM 783 O O . ASP A 1 97 ? 7.684 -7.807 -17.844 1.00 66.19 97 ASP A O 1
ATOM 787 N N . ASN A 1 98 ? 6.498 -8.878 -19.404 1.00 62.31 98 ASN A N 1
ATOM 788 C CA . ASN A 1 98 ? 5.347 -7.988 -19.312 1.00 62.31 98 ASN A CA 1
ATOM 789 C C . ASN A 1 98 ? 4.700 -8.061 -17.927 1.00 62.31 98 ASN A C 1
ATOM 791 O O . ASN A 1 98 ? 4.088 -7.081 -17.498 1.00 62.31 98 ASN A O 1
ATOM 795 N N . TYR A 1 99 ? 4.851 -9.184 -17.223 1.00 61.91 99 TYR A N 1
ATOM 796 C CA . TYR A 1 99 ? 4.429 -9.347 -15.839 1.00 61.91 99 TYR A CA 1
ATOM 797 C C . TYR A 1 99 ? 5.618 -9.204 -14.895 1.00 61.91 99 TYR A C 1
ATOM 799 O O . TYR A 1 99 ? 6.548 -9.995 -14.917 1.00 61.91 99 TYR A O 1
ATOM 807 N N . TYR A 1 100 ? 5.562 -8.210 -14.011 1.00 66.94 100 TYR A N 1
ATOM 808 C CA . TYR A 1 100 ? 6.573 -8.042 -12.974 1.00 66.94 100 TYR A CA 1
ATOM 809 C C . TYR A 1 100 ? 6.508 -9.210 -11.973 1.00 66.94 100 TYR A C 1
ATOM 811 O O . TYR A 1 100 ? 5.613 -9.258 -11.124 1.00 66.94 100 TYR A O 1
ATOM 819 N N . THR A 1 101 ? 7.436 -10.165 -12.084 1.00 66.44 101 THR A N 1
ATOM 820 C CA . THR A 1 101 ? 7.421 -11.394 -11.268 1.00 66.44 101 THR A CA 1
ATOM 821 C C . THR A 1 101 ? 8.547 -11.471 -10.228 1.00 66.44 101 THR A C 1
ATOM 823 O O . THR A 1 101 ? 8.399 -12.148 -9.206 1.00 66.44 101 THR A O 1
ATOM 826 N N . SER A 1 102 ? 9.644 -10.729 -10.420 1.00 66.81 102 SER A N 1
ATOM 827 C CA . SER A 1 102 ? 10.835 -10.766 -9.562 1.00 66.81 102 SER A CA 1
ATOM 828 C C . SER A 1 102 ? 10.882 -9.604 -8.571 1.00 66.81 102 SER A C 1
ATOM 830 O O . SER A 1 102 ? 10.918 -8.452 -8.968 1.00 66.81 102 SER A O 1
ATOM 832 N N . ARG A 1 103 ? 10.976 -9.889 -7.264 1.00 81.19 103 ARG A N 1
ATOM 833 C CA . ARG A 1 103 ? 11.152 -8.865 -6.208 1.00 81.19 103 ARG A CA 1
ATOM 834 C C . ARG A 1 103 ? 12.593 -8.723 -5.734 1.00 81.19 103 ARG A C 1
ATOM 836 O O . ARG A 1 103 ? 12.831 -8.480 -4.550 1.00 81.19 103 ARG A O 1
ATOM 843 N N . VAL A 1 104 ? 13.553 -8.916 -6.633 1.00 89.88 104 VAL A N 1
ATOM 844 C CA . VAL A 1 104 ? 14.979 -8.778 -6.315 1.00 89.88 104 VAL A CA 1
ATOM 845 C C . VAL A 1 104 ? 15.354 -7.296 -6.353 1.00 89.88 104 VAL A C 1
ATOM 847 O O . VAL A 1 104 ? 15.273 -6.697 -7.425 1.00 89.88 104 VAL A O 1
ATOM 850 N N . PRO A 1 105 ? 15.729 -6.667 -5.223 1.00 92.12 105 PRO A N 1
ATOM 851 C CA . PRO A 1 105 ? 16.069 -5.247 -5.207 1.00 92.12 105 PRO A CA 1
ATOM 852 C C . PRO A 1 105 ? 17.246 -4.930 -6.133 1.00 92.12 105 PRO A C 1
ATOM 854 O O . PRO A 1 105 ? 18.197 -5.713 -6.232 1.00 92.12 105 PRO A O 1
ATOM 857 N N . ALA A 1 106 ? 17.180 -3.778 -6.796 1.00 90.56 106 ALA A N 1
ATOM 858 C CA . ALA A 1 106 ? 18.315 -3.229 -7.522 1.00 90.56 106 ALA A CA 1
ATOM 859 C C . ALA A 1 106 ? 19.446 -2.868 -6.547 1.00 90.56 106 ALA A C 1
ATOM 861 O O . ALA A 1 106 ? 19.203 -2.495 -5.393 1.00 90.56 106 ALA A O 1
ATOM 862 N N . ASP A 1 107 ? 20.686 -2.995 -7.007 1.00 91.00 107 ASP A N 1
ATOM 863 C CA . ASP A 1 107 ? 21.850 -2.600 -6.221 1.00 91.00 107 ASP A CA 1
ATOM 864 C C . ASP A 1 107 ? 22.091 -1.079 -6.263 1.00 91.00 107 ASP A C 1
ATOM 866 O O . ASP A 1 107 ? 21.390 -0.313 -6.930 1.00 91.00 107 ASP A O 1
ATOM 870 N N . LYS A 1 108 ? 23.084 -0.619 -5.492 1.00 90.00 108 LYS A N 1
ATOM 871 C CA . LYS A 1 108 ? 23.385 0.812 -5.348 1.00 90.00 108 LYS A CA 1
ATOM 872 C C . LYS A 1 108 ? 23.795 1.466 -6.667 1.00 90.00 108 LYS A C 1
ATOM 874 O O . LYS A 1 108 ? 23.399 2.601 -6.909 1.00 90.00 108 LYS A O 1
ATOM 879 N N . GLU A 1 109 ? 24.551 0.765 -7.510 1.00 89.62 109 GLU A N 1
ATOM 880 C CA . GLU A 1 109 ? 25.006 1.299 -8.796 1.00 89.62 109 GLU A CA 1
ATOM 881 C C . GLU A 1 109 ? 23.816 1.509 -9.738 1.00 89.62 109 GLU A C 1
ATOM 883 O O . GLU A 1 109 ? 23.664 2.580 -10.331 1.00 89.62 109 GLU A O 1
ATOM 888 N N . GLN A 1 110 ? 22.912 0.529 -9.801 1.00 88.12 110 GLN A N 1
ATOM 889 C CA . GLN A 1 110 ? 21.674 0.622 -10.574 1.00 88.12 110 GLN A CA 1
ATOM 890 C C . GLN A 1 110 ? 20.782 1.780 -10.096 1.00 88.12 110 GLN A C 1
ATOM 892 O O . GLN A 1 110 ? 20.267 2.542 -10.916 1.00 88.12 110 GLN A O 1
ATOM 897 N N . ILE A 1 111 ? 20.639 1.969 -8.779 1.00 87.88 111 ILE A N 1
ATOM 898 C CA . ILE A 1 111 ? 19.871 3.087 -8.203 1.00 87.88 111 ILE A CA 1
ATOM 899 C C . ILE A 1 111 ? 20.511 4.440 -8.544 1.00 87.88 111 ILE A C 1
ATOM 901 O O . ILE A 1 111 ? 19.802 5.385 -8.893 1.00 87.88 111 ILE A O 1
ATOM 905 N N . GLU A 1 112 ? 21.835 4.565 -8.450 1.00 87.25 112 GLU A N 1
ATOM 906 C CA . GLU A 1 112 ? 22.534 5.802 -8.814 1.00 87.25 112 GLU A CA 1
ATOM 907 C C . GLU A 1 112 ? 22.376 6.129 -10.300 1.00 87.25 112 GLU A C 1
ATOM 909 O O . GLU A 1 112 ? 22.144 7.286 -10.655 1.00 87.25 112 GLU A O 1
ATOM 914 N N . ASN A 1 113 ? 22.465 5.122 -11.168 1.00 84.94 113 ASN A N 1
ATOM 915 C CA . ASN A 1 113 ? 22.247 5.290 -12.601 1.00 84.94 113 ASN A CA 1
ATOM 916 C C . ASN A 1 113 ? 20.803 5.714 -12.894 1.00 84.94 113 ASN A C 1
ATOM 918 O O . ASN A 1 113 ? 20.598 6.684 -13.624 1.00 84.94 113 ASN A O 1
ATOM 922 N N . PHE A 1 114 ? 19.820 5.089 -12.238 1.00 82.56 114 PHE A N 1
ATOM 923 C CA . PHE A 1 114 ? 18.416 5.496 -12.307 1.00 82.56 114 PHE A CA 1
ATOM 924 C C . PHE A 1 114 ? 18.229 6.968 -11.899 1.00 82.56 114 PHE A C 1
ATOM 926 O O . PHE A 1 114 ? 17.636 7.749 -12.643 1.00 82.56 114 PHE A O 1
ATOM 933 N N . LYS A 1 115 ? 18.795 7.387 -10.758 1.00 81.12 115 LYS A N 1
ATOM 934 C CA . LYS A 1 115 ? 18.721 8.779 -10.273 1.00 81.12 115 LYS A CA 1
ATOM 935 C C . LYS A 1 115 ? 19.397 9.786 -11.215 1.00 81.12 115 LYS A C 1
ATOM 937 O O . LYS A 1 115 ? 18.951 10.924 -11.300 1.00 81.12 115 LYS A O 1
ATOM 942 N N . LYS A 1 116 ? 20.470 9.400 -11.917 1.00 80.31 116 LYS A N 1
ATOM 943 C CA . LYS A 1 116 ? 21.151 10.267 -12.901 1.00 80.31 116 LYS A CA 1
ATOM 944 C C . LYS A 1 116 ? 20.334 10.439 -14.182 1.00 80.31 116 LYS A C 1
ATOM 946 O O . LYS A 1 116 ? 20.349 11.519 -14.767 1.00 80.31 116 LYS A O 1
ATOM 951 N N . GLN A 1 117 ? 19.656 9.382 -14.627 1.00 73.88 117 GLN A N 1
ATOM 952 C CA . GLN A 1 117 ? 18.873 9.381 -15.866 1.00 73.88 117 GLN A CA 1
ATOM 953 C C . GLN A 1 117 ? 17.501 10.046 -15.694 1.00 73.88 117 GLN A C 1
ATOM 955 O O . GLN A 1 117 ? 17.014 10.712 -16.609 1.00 73.88 117 GLN A O 1
ATOM 960 N N . HIS A 1 118 ? 16.901 9.929 -14.510 1.00 68.38 118 HIS A N 1
ATOM 961 C CA . HIS A 1 118 ? 15.621 10.545 -14.183 1.00 68.38 118 HIS A CA 1
ATOM 962 C C . HIS A 1 118 ? 15.829 11.742 -13.256 1.00 68.38 118 HIS A C 1
ATOM 964 O O . HIS A 1 118 ? 16.143 11.579 -12.081 1.00 68.38 118 HIS A O 1
ATOM 970 N N . ASN A 1 119 ? 15.609 12.961 -13.769 1.00 56.47 119 ASN A N 1
ATOM 971 C CA . ASN A 1 119 ? 15.578 14.168 -12.937 1.00 56.47 119 ASN A CA 1
ATOM 972 C C . ASN A 1 119 ? 14.651 13.951 -11.726 1.00 56.47 119 ASN A C 1
ATOM 974 O O . ASN A 1 119 ? 13.523 13.486 -11.896 1.00 56.47 119 ASN A O 1
ATOM 978 N N . GLU A 1 120 ? 15.085 14.378 -10.532 1.00 47.75 120 GLU A N 1
ATOM 979 C CA . GLU A 1 120 ? 14.437 14.161 -9.217 1.00 47.75 120 GLU A CA 1
ATOM 980 C C . GLU A 1 120 ? 12.923 14.468 -9.152 1.00 47.75 120 GLU A C 1
ATOM 982 O O . GLU A 1 120 ? 12.235 14.061 -8.219 1.00 47.75 120 GLU A O 1
ATOM 987 N N . ARG A 1 121 ? 12.386 15.216 -10.124 1.00 41.62 121 ARG A N 1
ATOM 988 C CA . ARG A 1 121 ? 10.996 15.695 -10.176 1.00 41.62 121 ARG A CA 1
ATOM 989 C C . ARG A 1 121 ? 10.076 14.909 -11.107 1.00 41.62 121 ARG A C 1
ATOM 991 O O . ARG A 1 121 ? 8.871 15.144 -11.084 1.00 41.62 121 ARG A O 1
ATOM 998 N N . SER A 1 122 ? 10.609 14.005 -11.921 1.00 43.94 122 SER A N 1
ATOM 999 C CA . SER A 1 122 ? 9.829 13.207 -12.865 1.00 43.94 122 SER A CA 1
ATOM 1000 C C . SER A 1 122 ? 10.316 11.767 -12.829 1.00 43.94 122 SER A C 1
ATOM 1002 O O . SER A 1 122 ? 11.014 11.308 -13.734 1.00 43.94 122 SER A O 1
ATOM 1004 N N . ILE A 1 123 ? 9.923 11.045 -11.779 1.00 48.34 123 ILE A N 1
ATOM 1005 C CA . ILE A 1 123 ? 9.884 9.583 -11.824 1.00 48.34 123 ILE A CA 1
ATOM 1006 C C . ILE A 1 123 ? 8.729 9.242 -12.763 1.00 48.34 123 ILE A C 1
ATOM 1008 O O . ILE A 1 123 ? 7.599 9.000 -12.346 1.00 48.34 123 ILE A O 1
ATOM 1012 N N . ILE A 1 124 ? 8.988 9.348 -14.062 1.00 50.72 124 ILE A N 1
ATOM 1013 C CA . ILE A 1 124 ? 8.183 8.624 -15.027 1.00 50.72 124 ILE A CA 1
ATOM 1014 C C . ILE A 1 124 ? 8.556 7.164 -14.783 1.00 50.72 124 ILE A C 1
ATOM 1016 O O . ILE A 1 124 ? 9.745 6.857 -14.700 1.00 50.72 124 ILE A O 1
ATOM 1020 N N . PHE A 1 125 ? 7.563 6.294 -14.603 1.00 54.56 125 PHE A N 1
ATOM 1021 C CA . PHE A 1 125 ? 7.748 4.845 -14.476 1.00 54.56 125 PHE A CA 1
ATOM 1022 C C . PHE A 1 125 ? 8.167 4.246 -15.832 1.00 54.56 125 PHE A C 1
ATOM 1024 O O . PHE A 1 125 ? 7.499 3.375 -16.376 1.00 54.56 125 PHE A O 1
ATOM 1031 N N . ILE A 1 126 ? 9.221 4.806 -16.423 1.00 53.03 126 ILE A N 1
ATOM 1032 C CA . ILE A 1 126 ? 9.896 4.307 -17.612 1.00 53.03 126 ILE A CA 1
ATOM 1033 C C . ILE A 1 126 ? 11.077 3.507 -17.084 1.00 53.03 126 ILE A C 1
ATOM 1035 O O . ILE A 1 126 ? 11.815 3.990 -16.222 1.00 53.03 126 ILE A O 1
ATOM 1039 N N . ASP A 1 127 ? 11.202 2.274 -17.558 1.00 55.78 127 ASP A N 1
ATOM 1040 C CA . ASP A 1 127 ? 12.281 1.387 -17.155 1.00 55.78 127 ASP A CA 1
ATOM 1041 C C . ASP A 1 127 ? 13.649 1.979 -17.463 1.00 55.78 127 ASP A C 1
ATOM 1043 O O . ASP A 1 127 ? 13.850 2.711 -18.435 1.00 55.78 127 ASP A O 1
ATOM 1047 N N . VAL A 1 128 ? 14.602 1.578 -16.635 1.00 58.78 128 VAL A N 1
ATOM 1048 C CA . VAL A 1 128 ? 16.023 1.846 -16.817 1.00 58.78 128 VAL A CA 1
ATOM 1049 C C . VAL A 1 128 ? 16.707 0.500 -16.874 1.00 58.78 128 VAL A C 1
ATOM 1051 O O . VAL A 1 128 ? 16.473 -0.299 -15.977 1.00 58.78 128 VAL A O 1
ATOM 1054 N N . ASP A 1 129 ? 17.504 0.249 -17.914 1.00 66.00 129 ASP A N 1
ATOM 1055 C CA . ASP A 1 129 ? 18.389 -0.911 -18.109 1.00 66.00 129 ASP A CA 1
ATOM 1056 C C . ASP A 1 129 ? 18.227 -2.049 -17.077 1.00 66.00 129 ASP A C 1
ATOM 1058 O O . ASP A 1 129 ? 18.930 -2.126 -16.064 1.00 66.00 129 ASP A O 1
ATOM 1062 N N . GLY A 1 130 ? 17.265 -2.943 -17.338 1.00 77.25 130 GLY A N 1
ATOM 1063 C CA . GLY A 1 130 ? 17.036 -4.152 -16.540 1.00 77.25 130 GLY A CA 1
ATOM 1064 C C . GLY A 1 130 ? 16.452 -3.918 -15.143 1.00 77.25 130 GLY A C 1
ATOM 1065 O O . GLY A 1 130 ? 16.591 -4.781 -14.276 1.00 77.25 130 GLY A O 1
ATOM 1066 N N . CYS A 1 131 ? 15.834 -2.763 -14.886 1.00 83.56 131 CYS A N 1
ATOM 1067 C CA . CYS A 1 131 ? 15.173 -2.437 -13.627 1.00 83.56 131 CYS A CA 1
ATOM 1068 C C . CYS A 1 131 ? 13.807 -1.769 -13.826 1.00 83.56 131 CYS A C 1
ATOM 1070 O O . CYS A 1 131 ? 13.649 -0.887 -14.672 1.00 83.56 131 CYS A O 1
ATOM 1072 N N . ARG A 1 132 ? 12.855 -2.120 -12.952 1.00 84.19 132 ARG A N 1
ATOM 1073 C CA . ARG A 1 132 ? 11.492 -1.584 -12.937 1.00 84.19 132 ARG A CA 1
ATOM 1074 C C . ARG A 1 132 ? 11.217 -0.770 -11.672 1.00 84.19 132 ARG A C 1
ATOM 1076 O O . ARG A 1 132 ? 11.383 -1.294 -10.561 1.00 84.19 132 ARG A O 1
ATOM 1083 N N . PRO A 1 133 ? 10.779 0.496 -11.797 1.00 85.50 133 PRO A N 1
ATOM 1084 C CA . PRO A 1 133 ? 10.311 1.277 -10.664 1.00 85.50 133 PRO A CA 1
ATOM 1085 C C . PRO A 1 133 ? 8.918 0.811 -10.216 1.00 85.50 133 PRO A C 1
ATOM 1087 O O . PRO A 1 133 ? 7.996 0.607 -11.007 1.00 85.50 133 PRO A O 1
ATOM 1090 N N . VAL A 1 134 ? 8.747 0.672 -8.909 1.00 87.94 134 VAL A N 1
ATOM 1091 C CA . VAL A 1 134 ? 7.535 0.159 -8.278 1.00 87.94 134 VAL A CA 1
ATOM 1092 C C . VAL A 1 134 ? 7.202 1.016 -7.067 1.00 87.94 134 VAL A C 1
ATOM 1094 O O . VAL A 1 134 ? 8.065 1.313 -6.244 1.00 87.94 134 VAL A O 1
ATOM 1097 N N . ARG A 1 135 ? 5.933 1.389 -6.904 1.00 91.25 135 ARG A N 1
ATOM 1098 C CA . ARG A 1 135 ? 5.451 2.007 -5.669 1.00 91.25 135 ARG A CA 1
ATOM 1099 C C . ARG A 1 135 ? 5.095 0.911 -4.670 1.00 91.25 135 ARG A C 1
ATOM 1101 O O . ARG A 1 135 ? 4.071 0.254 -4.822 1.00 91.25 135 ARG A O 1
ATOM 1108 N N . GLU A 1 136 ? 5.929 0.701 -3.657 1.00 94.44 136 GLU A N 1
ATOM 1109 C CA . GLU A 1 136 ? 5.695 -0.287 -2.597 1.00 94.44 136 GLU A CA 1
ATOM 1110 C C . GLU A 1 136 ? 5.019 0.376 -1.388 1.00 94.44 136 GLU A C 1
ATOM 1112 O O . GLU A 1 136 ? 5.417 1.456 -0.943 1.00 94.44 136 GLU A O 1
ATOM 1117 N N . ILE A 1 137 ? 4.001 -0.291 -0.837 1.00 95.94 137 ILE A N 1
ATOM 1118 C CA . ILE A 1 137 ? 3.380 0.071 0.436 1.00 95.94 137 ILE A CA 1
ATOM 1119 C C . ILE A 1 137 ? 3.750 -0.966 1.487 1.00 95.94 137 ILE A C 1
ATOM 1121 O O . ILE A 1 137 ? 3.464 -2.161 1.357 1.00 95.94 137 ILE A O 1
ATOM 1125 N N . ARG A 1 138 ? 4.337 -0.478 2.579 1.00 96.31 138 ARG A N 1
ATOM 1126 C CA . ARG A 1 138 ? 4.527 -1.236 3.814 1.00 96.31 138 ARG A CA 1
ATOM 1127 C C . ARG A 1 138 ? 3.843 -0.561 4.978 1.00 96.31 138 ARG A C 1
ATOM 1129 O O . ARG A 1 138 ? 3.697 0.660 5.000 1.00 96.31 138 ARG A O 1
ATOM 1136 N N . ALA A 1 139 ? 3.472 -1.355 5.970 1.00 96.88 139 ALA A N 1
ATOM 1137 C CA . ALA A 1 139 ? 2.832 -0.844 7.168 1.00 96.88 139 ALA A CA 1
ATOM 1138 C C . ALA A 1 139 ? 3.325 -1.542 8.433 1.00 96.88 139 ALA A C 1
ATOM 1140 O O . ALA A 1 139 ? 3.642 -2.730 8.417 1.00 96.88 139 ALA A O 1
ATOM 1141 N N . ALA A 1 140 ? 3.366 -0.797 9.531 1.00 95.25 140 ALA A N 1
ATOM 1142 C CA . ALA A 1 140 ? 3.650 -1.308 10.864 1.00 95.25 140 ALA A CA 1
ATOM 1143 C C . ALA A 1 140 ? 2.548 -0.864 11.830 1.00 95.25 140 ALA A C 1
ATOM 1145 O O . ALA A 1 140 ? 2.127 0.295 11.801 1.00 95.25 140 ALA A O 1
ATOM 1146 N N . ASN A 1 141 ? 2.075 -1.773 12.684 1.00 93.25 141 ASN A N 1
ATOM 1147 C CA . ASN A 1 141 ? 1.099 -1.439 13.719 1.00 93.25 141 ASN A CA 1
ATOM 1148 C C . ASN A 1 141 ? 1.814 -0.684 14.848 1.00 93.25 141 ASN A C 1
ATOM 1150 O O . ASN A 1 141 ? 2.717 -1.210 15.489 1.00 93.25 141 ASN A O 1
ATOM 1154 N N . MET A 1 142 ? 1.417 0.565 15.090 1.00 92.06 142 MET A N 1
ATOM 1155 C CA . MET A 1 142 ? 2.054 1.435 16.085 1.00 92.06 142 MET A CA 1
ATOM 1156 C C . MET A 1 142 ? 1.659 1.096 17.527 1.00 92.06 142 MET A C 1
ATOM 1158 O O . MET A 1 142 ? 2.179 1.709 18.453 1.00 92.06 142 MET A O 1
ATOM 1162 N N . ASN A 1 143 ? 0.726 0.160 17.730 1.00 88.62 143 ASN A N 1
ATOM 1163 C CA . ASN A 1 143 ? 0.383 -0.327 19.068 1.00 88.62 143 ASN A CA 1
ATOM 1164 C C . ASN A 1 143 ? 1.309 -1.446 19.555 1.00 88.62 143 ASN A C 1
ATOM 1166 O O . ASN A 1 143 ? 1.237 -1.812 20.729 1.00 88.62 143 ASN A O 1
ATOM 1170 N N . ASP A 1 144 ? 2.129 -2.009 18.670 1.00 87.31 144 ASP A N 1
ATOM 1171 C CA . ASP A 1 144 ? 3.103 -3.025 19.041 1.00 87.31 144 ASP A CA 1
ATOM 1172 C C . ASP A 1 144 ? 4.280 -2.349 19.752 1.00 87.31 144 ASP A C 1
ATOM 1174 O O . ASP A 1 144 ? 4.718 -1.269 19.355 1.00 87.31 144 ASP A O 1
ATOM 1178 N N . ALA A 1 145 ? 4.808 -2.987 20.802 1.00 85.12 145 ALA A N 1
ATOM 1179 C CA . ALA A 1 145 ? 5.968 -2.462 21.527 1.00 85.12 145 ALA A CA 1
ATOM 1180 C C . ALA A 1 145 ? 7.199 -2.334 20.610 1.00 85.12 145 ALA A C 1
ATOM 1182 O O . ALA A 1 145 ? 7.978 -1.393 20.735 1.00 85.12 145 ALA A O 1
ATOM 1183 N N . GLU A 1 146 ? 7.319 -3.256 19.651 1.00 86.88 146 GLU A N 1
ATOM 1184 C CA . GLU A 1 146 ? 8.323 -3.257 18.592 1.00 86.88 146 GLU A CA 1
ATOM 1185 C C . GLU A 1 146 ? 7.611 -3.370 17.233 1.00 86.88 146 GLU A C 1
ATOM 1187 O O . GLU A 1 146 ? 7.306 -4.478 16.780 1.00 86.88 146 GLU A O 1
ATOM 1192 N N . PRO A 1 147 ? 7.287 -2.237 16.580 1.00 87.50 147 PRO A N 1
ATOM 1193 C CA . PRO A 1 147 ? 6.526 -2.246 15.336 1.00 87.50 147 PRO A CA 1
ATOM 1194 C C . PRO A 1 147 ? 7.255 -2.988 14.210 1.00 87.50 147 PRO A C 1
ATOM 1196 O O . PRO A 1 147 ? 8.266 -2.524 13.674 1.00 87.50 147 PRO A O 1
ATOM 1199 N N . LYS A 1 148 ? 6.705 -4.136 13.804 1.00 92.56 148 LYS A N 1
ATOM 1200 C CA . LYS A 1 148 ? 7.188 -4.901 12.650 1.00 92.56 148 LYS A CA 1
ATOM 1201 C C . LYS A 1 148 ? 6.605 -4.341 11.352 1.00 92.56 148 LYS A C 1
ATOM 1203 O O . LYS A 1 148 ? 5.394 -4.177 11.227 1.00 92.56 148 LYS A O 1
ATOM 1208 N N . TRP A 1 149 ? 7.466 -4.110 10.361 1.00 93.81 149 TRP A N 1
ATOM 1209 C CA . TRP A 1 149 ? 7.059 -3.680 9.022 1.00 93.81 149 TRP A CA 1
ATOM 1210 C C . TRP A 1 149 ? 6.627 -4.862 8.155 1.00 93.81 149 TRP A C 1
ATOM 1212 O O . TRP A 1 149 ? 7.425 -5.746 7.841 1.00 93.81 149 TRP A O 1
ATOM 1222 N N . TRP A 1 150 ? 5.379 -4.830 7.706 1.00 94.88 150 TRP A N 1
ATOM 1223 C CA . TRP A 1 150 ? 4.796 -5.803 6.792 1.00 94.88 150 TRP A CA 1
ATOM 1224 C C . TRP A 1 150 ? 4.735 -5.237 5.379 1.00 94.88 150 TRP A C 1
ATOM 1226 O O . TRP A 1 150 ? 4.389 -4.072 5.180 1.00 94.88 150 TRP A O 1
ATOM 1236 N N . TYR A 1 151 ? 5.072 -6.068 4.394 1.00 93.69 151 TYR A N 1
ATOM 1237 C CA . TYR A 1 151 ? 4.719 -5.792 3.006 1.00 93.69 151 TYR A CA 1
ATOM 1238 C C . TYR A 1 151 ? 3.194 -5.861 2.866 1.00 93.69 151 TYR A C 1
ATOM 1240 O O . TYR A 1 151 ? 2.592 -6.823 3.342 1.00 93.69 151 TYR A O 1
ATOM 1248 N N . VAL A 1 152 ? 2.588 -4.859 2.228 1.00 95.31 152 VAL A N 1
ATOM 1249 C CA . VAL A 1 152 ? 1.140 -4.834 1.979 1.00 95.31 152 VAL A CA 1
ATOM 1250 C C . VAL A 1 152 ? 0.867 -5.070 0.503 1.00 95.31 152 VAL A C 1
ATOM 1252 O O . VAL A 1 152 ? 0.216 -6.047 0.148 1.00 95.31 152 VAL A O 1
ATOM 1255 N N . CYS A 1 153 ? 1.384 -4.192 -0.351 1.00 94.38 153 CYS A N 1
ATOM 1256 C CA . CYS A 1 153 ? 1.168 -4.264 -1.787 1.00 94.38 153 CYS A CA 1
ATOM 1257 C C . CYS A 1 153 ? 2.236 -3.482 -2.544 1.00 94.38 153 CYS A C 1
ATOM 1259 O O . CYS A 1 153 ? 3.062 -2.769 -1.961 1.00 94.38 153 CYS A O 1
ATOM 1261 N N . CYS A 1 154 ? 2.194 -3.596 -3.863 1.00 92.44 154 CYS A N 1
ATOM 1262 C CA . CYS A 1 154 ? 2.929 -2.727 -4.753 1.00 92.44 154 CYS A CA 1
ATOM 1263 C C . CYS A 1 154 ? 2.083 -2.375 -5.976 1.00 92.44 154 CYS A C 1
ATOM 1265 O O . CYS A 1 154 ? 1.142 -3.095 -6.287 1.00 92.44 154 CYS A O 1
ATOM 1267 N N . ALA A 1 155 ? 2.418 -1.268 -6.629 1.00 90.38 155 ALA A N 1
ATOM 1268 C CA . ALA A 1 155 ? 1.815 -0.839 -7.881 1.00 90.38 155 ALA A CA 1
ATOM 1269 C C . ALA A 1 155 ? 2.922 -0.434 -8.859 1.00 90.38 155 ALA A C 1
ATOM 1271 O O . ALA A 1 155 ? 3.864 0.271 -8.475 1.00 90.38 155 ALA A O 1
ATOM 1272 N N . THR A 1 156 ? 2.826 -0.886 -10.103 1.00 87.38 156 THR A N 1
ATOM 1273 C CA . THR A 1 156 ? 3.770 -0.549 -11.177 1.00 87.38 156 THR A CA 1
ATOM 1274 C C . THR A 1 156 ? 3.043 -0.382 -12.514 1.00 87.38 156 THR A C 1
ATOM 1276 O O . THR A 1 156 ? 1.818 -0.377 -12.566 1.00 87.38 156 THR A O 1
ATOM 1279 N N . SER A 1 157 ? 3.773 -0.196 -13.605 1.00 82.31 157 SER A N 1
ATOM 1280 C CA . SER A 1 157 ? 3.211 -0.103 -14.951 1.00 82.31 157 SER A CA 1
ATOM 1281 C C . SER A 1 157 ? 3.981 -0.972 -15.930 1.00 82.31 157 SER A C 1
ATOM 1283 O O . SER A 1 157 ? 5.128 -1.347 -15.686 1.00 82.31 157 SER A O 1
ATOM 1285 N N . ALA A 1 158 ? 3.339 -1.291 -17.051 1.00 76.62 158 ALA A N 1
ATOM 1286 C CA . ALA A 1 158 ? 3.996 -1.943 -18.171 1.00 76.62 158 ALA A CA 1
ATOM 1287 C C . ALA A 1 158 ? 5.022 -1.008 -18.816 1.00 76.62 158 ALA A C 1
ATOM 1289 O O . ALA A 1 158 ? 4.739 0.183 -18.981 1.00 76.62 158 ALA A O 1
ATOM 1290 N N . LYS A 1 159 ? 6.124 -1.573 -19.329 1.00 71.31 159 LYS A N 1
ATOM 1291 C CA . LYS A 1 159 ? 7.079 -0.847 -20.189 1.00 71.31 159 LYS A CA 1
ATOM 1292 C C . LYS A 1 159 ? 6.383 -0.189 -21.379 1.00 71.31 159 LYS A C 1
ATOM 1294 O O . LYS A 1 159 ? 6.645 0.949 -21.752 1.00 71.31 159 LYS A O 1
ATOM 1299 N N . SER A 1 160 ? 5.466 -0.946 -21.973 1.00 69.56 160 SER A N 1
ATOM 1300 C CA . SER A 1 160 ? 4.680 -0.597 -23.154 1.00 69.56 160 SER A CA 1
ATOM 1301 C C . SER A 1 160 ? 3.557 0.403 -22.875 1.00 69.56 160 SER A C 1
ATOM 1303 O O . SER A 1 160 ? 2.864 0.788 -23.813 1.00 69.56 160 SER A O 1
ATOM 1305 N N . LEU A 1 161 ? 3.337 0.791 -21.610 1.00 71.44 161 LEU A N 1
ATOM 1306 C CA . LEU A 1 161 ? 2.198 1.599 -21.149 1.00 71.44 161 LEU A CA 1
ATOM 1307 C C . LEU A 1 161 ? 0.813 0.992 -21.450 1.00 71.44 161 LEU A C 1
ATOM 1309 O O . LEU A 1 161 ? -0.198 1.659 -21.257 1.00 71.44 161 LEU A O 1
ATOM 1313 N N . THR A 1 162 ? 0.748 -0.276 -21.867 1.00 80.88 162 THR A N 1
ATOM 1314 C CA . THR A 1 162 ? -0.508 -1.004 -22.158 1.00 80.88 162 THR A CA 1
ATOM 1315 C C . THR A 1 162 ? -1.282 -1.376 -20.895 1.00 80.88 162 THR A C 1
ATOM 1317 O O . THR A 1 162 ? -2.425 -1.830 -20.952 1.00 80.88 162 THR A O 1
ATOM 1320 N N . TRP A 1 163 ? -0.639 -1.251 -19.732 1.00 86.38 163 TRP A N 1
ATOM 1321 C CA . TRP A 1 163 ? -1.301 -1.327 -18.443 1.00 86.38 163 TRP A CA 1
ATOM 1322 C C . TRP A 1 163 ? -0.559 -0.526 -17.373 1.00 86.38 163 TRP A C 1
ATOM 1324 O O . TRP A 1 163 ? 0.645 -0.273 -17.465 1.00 86.38 163 TRP A O 1
ATOM 1334 N N . SER A 1 164 ? -1.292 -0.139 -16.335 1.00 86.56 164 SER A N 1
ATOM 1335 C CA . SER A 1 164 ? -0.764 0.539 -15.155 1.00 86.56 164 SER A CA 1
ATOM 1336 C C . SER A 1 164 ? -1.521 0.125 -13.901 1.00 86.56 164 SER A C 1
ATOM 1338 O O . SER A 1 164 ? -2.689 -0.257 -13.967 1.00 86.56 164 SER A O 1
ATOM 1340 N N . GLU A 1 165 ? -0.856 0.220 -12.759 1.00 90.38 165 GLU A N 1
ATOM 1341 C CA . GLU A 1 165 ? -1.450 0.060 -11.444 1.00 90.38 165 GLU A CA 1
ATOM 1342 C C . GLU A 1 165 ? -1.312 1.351 -10.641 1.00 90.38 165 GLU A C 1
ATOM 1344 O O . GLU A 1 165 ? -0.273 2.017 -10.653 1.00 90.38 165 GLU A O 1
ATOM 1349 N N . SER A 1 166 ? -2.345 1.688 -9.876 1.00 89.00 166 SER A N 1
ATOM 1350 C CA . SER A 1 166 ? -2.314 2.803 -8.935 1.00 89.00 166 SER A CA 1
ATOM 1351 C C . SER A 1 166 ? -2.852 2.388 -7.576 1.00 89.00 166 SER A C 1
ATOM 1353 O O . SER A 1 166 ? -3.815 1.637 -7.468 1.00 89.00 166 SER A O 1
ATOM 1355 N N . VAL A 1 167 ? -2.237 2.890 -6.506 1.00 91.62 167 VAL A N 1
ATOM 1356 C CA . VAL A 1 167 ? -2.828 2.761 -5.170 1.00 91.62 167 VAL A CA 1
ATOM 1357 C C . VAL A 1 167 ? -3.809 3.905 -4.985 1.00 91.62 167 VAL A C 1
ATOM 1359 O O . VAL A 1 167 ? -3.403 5.064 -4.864 1.00 91.62 167 VAL A O 1
ATOM 1362 N N . ASP A 1 168 ? -5.086 3.565 -4.933 1.00 91.12 168 ASP A N 1
ATOM 1363 C CA . ASP A 1 168 ? -6.164 4.547 -4.945 1.00 91.12 168 ASP A CA 1
ATOM 1364 C C . ASP A 1 168 ? -6.768 4.780 -3.560 1.00 91.12 168 ASP A C 1
ATOM 1366 O O . ASP A 1 168 ? -7.374 5.821 -3.326 1.00 91.12 168 ASP A O 1
ATOM 1370 N N . PHE A 1 169 ? -6.571 3.864 -2.612 1.00 94.12 169 PHE A N 1
ATOM 1371 C CA . PHE A 1 169 ? -7.078 4.015 -1.250 1.00 94.12 169 PHE A CA 1
ATOM 1372 C C . PHE A 1 169 ? -6.126 3.415 -0.224 1.00 94.12 169 PHE A C 1
ATOM 1374 O O . PHE A 1 169 ? -5.596 2.328 -0.433 1.00 94.12 169 PHE A O 1
ATOM 1381 N N . ILE A 1 170 ? -5.964 4.094 0.913 1.00 95.88 170 ILE A N 1
ATOM 1382 C CA . ILE A 1 170 ? -5.370 3.536 2.131 1.00 95.88 170 ILE A CA 1
ATOM 1383 C C . ILE A 1 170 ? -6.248 3.980 3.304 1.00 95.88 170 ILE A C 1
ATOM 1385 O O . ILE A 1 170 ? -6.474 5.175 3.502 1.00 95.88 170 ILE A O 1
ATOM 1389 N N . GLY A 1 171 ? -6.736 3.035 4.103 1.00 95.75 171 GLY A N 1
ATOM 1390 C CA . GLY A 1 171 ? -7.597 3.343 5.240 1.00 95.75 171 GLY A CA 1
ATOM 1391 C C . GLY A 1 171 ? -7.615 2.255 6.299 1.00 95.75 171 GLY A C 1
ATOM 1392 O O . GLY A 1 171 ? -7.276 1.109 6.044 1.00 95.75 171 GLY A O 1
ATOM 1393 N N . THR A 1 172 ? -8.017 2.623 7.508 1.00 96.44 172 THR A N 1
ATOM 1394 C CA . THR A 1 172 ? -8.159 1.708 8.644 1.00 96.44 172 THR A CA 1
ATOM 1395 C C . THR A 1 172 ? -9.628 1.512 8.969 1.00 96.44 172 THR A C 1
ATOM 1397 O O . THR A 1 172 ? -10.418 2.461 8.956 1.00 96.44 172 THR A O 1
ATOM 1400 N N . VAL A 1 173 ? -10.004 0.261 9.216 1.00 96.12 173 VAL A N 1
ATOM 1401 C CA . VAL A 1 173 ? -11.397 -0.153 9.366 1.00 96.12 173 VAL A CA 1
ATOM 1402 C C . VAL A 1 173 ? -11.524 -1.094 10.547 1.00 96.12 173 VAL A C 1
ATOM 1404 O O . VAL A 1 173 ? -10.729 -2.014 10.727 1.00 96.12 173 VAL A O 1
ATOM 1407 N N . LYS A 1 174 ? -12.575 -0.905 11.336 1.00 95.38 174 LYS A N 1
ATOM 1408 C CA . LYS A 1 174 ? -12.975 -1.835 12.388 1.00 95.38 174 LYS A CA 1
ATOM 1409 C C . LYS A 1 174 ? -14.387 -2.349 12.143 1.00 95.38 174 LYS A C 1
ATOM 1411 O O . LYS A 1 174 ? -15.225 -1.660 11.562 1.00 95.38 174 LYS A O 1
ATOM 1416 N N . LYS A 1 175 ? -14.655 -3.566 12.621 1.00 93.25 175 LYS A N 1
ATOM 1417 C CA . LYS A 1 175 ? -15.908 -4.291 12.360 1.00 93.25 175 LYS A CA 1
ATOM 1418 C C . LYS A 1 175 ? -17.165 -3.512 12.761 1.00 93.25 175 LYS A C 1
ATOM 1420 O O . LYS A 1 175 ? -18.197 -3.670 12.122 1.00 93.25 175 LYS A O 1
ATOM 1425 N N . ASN A 1 176 ? -17.085 -2.707 13.822 1.00 92.62 176 ASN A N 1
ATOM 1426 C CA . ASN A 1 176 ? -18.128 -1.777 14.255 1.00 92.62 176 ASN A CA 1
ATOM 1427 C C . ASN A 1 176 ? -17.565 -0.750 15.255 1.00 92.62 176 ASN A C 1
ATOM 1429 O O . ASN A 1 176 ? -16.407 -0.838 15.671 1.00 92.62 176 ASN A O 1
ATOM 1433 N N . VAL A 1 177 ? -18.402 0.203 15.674 1.00 92.88 177 VAL A N 1
ATOM 1434 C CA . VAL A 1 177 ? -18.026 1.290 16.595 1.00 92.88 177 VAL A CA 1
ATOM 1435 C C . VAL A 1 177 ? -17.509 0.806 17.960 1.00 92.88 177 VAL A C 1
ATOM 1437 O O . VAL A 1 177 ? -16.651 1.466 18.542 1.00 92.88 177 VAL A O 1
ATOM 1440 N N . PHE A 1 178 ? -17.961 -0.358 18.441 1.00 94.38 178 PHE A N 1
ATOM 1441 C CA . PHE A 1 178 ? -17.598 -0.910 19.753 1.00 94.38 178 PHE A CA 1
ATOM 1442 C C . PHE A 1 178 ? -16.226 -1.592 19.770 1.00 94.38 178 PHE A C 1
ATOM 1444 O O . PHE A 1 178 ? -15.676 -1.861 20.838 1.00 94.38 178 PHE A O 1
ATOM 1451 N N . VAL A 1 179 ? -15.653 -1.884 18.600 1.00 94.19 179 VAL A N 1
ATOM 1452 C CA . VAL A 1 179 ? -14.289 -2.407 18.516 1.00 94.19 179 VAL A CA 1
ATOM 1453 C C . VAL A 1 179 ? -13.298 -1.274 18.846 1.00 94.19 179 VAL A C 1
ATOM 1455 O O . VAL A 1 179 ? -13.458 -0.156 18.354 1.00 94.19 179 VAL A O 1
ATOM 1458 N N . PRO A 1 180 ? -12.266 -1.510 19.675 1.00 94.25 180 PRO A N 1
ATOM 1459 C CA . PRO A 1 180 ? -11.222 -0.514 19.909 1.00 94.25 180 PRO A CA 1
ATOM 1460 C C . PRO A 1 180 ? -10.408 -0.230 18.641 1.00 94.25 180 PRO A C 1
ATOM 1462 O O . PRO A 1 180 ? -10.082 -1.162 17.908 1.00 94.25 180 PRO A O 1
ATOM 1465 N N . ASP A 1 181 ? -9.982 1.017 18.432 1.00 93.31 181 ASP A N 1
ATOM 1466 C CA . ASP A 1 181 ? -9.223 1.422 17.232 1.00 93.31 181 ASP A CA 1
ATOM 1467 C C . ASP A 1 181 ? -7.895 0.667 17.080 1.00 93.31 181 ASP A C 1
ATOM 1469 O O . ASP A 1 181 ? -7.450 0.394 15.967 1.00 93.31 181 ASP A O 1
ATOM 1473 N N . LYS A 1 182 ? -7.306 0.216 18.197 1.00 92.88 182 LYS A N 1
ATOM 1474 C CA . LYS A 1 182 ? -6.111 -0.645 18.196 1.00 92.88 182 LYS A CA 1
ATOM 1475 C C . LYS A 1 182 ? -6.306 -2.017 17.540 1.00 92.88 182 LYS A C 1
ATOM 1477 O O . LYS A 1 182 ? -5.330 -2.714 17.289 1.00 92.88 182 LYS A O 1
ATOM 1482 N N . LYS A 1 183 ? -7.559 -2.422 17.318 1.00 93.69 183 LYS A N 1
ATOM 1483 C CA . LYS A 1 183 ? -7.945 -3.644 16.601 1.00 93.69 183 LYS A CA 1
ATOM 1484 C C . LYS A 1 183 ? -8.487 -3.343 15.199 1.00 93.69 183 LYS A C 1
ATOM 1486 O O . LYS A 1 183 ? -9.172 -4.190 14.632 1.00 93.69 183 LYS A O 1
ATOM 1491 N N . SER A 1 184 ? -8.266 -2.135 14.679 1.00 95.31 184 SER A N 1
ATOM 1492 C CA . SER A 1 184 ? -8.588 -1.837 13.287 1.00 95.31 184 SER A CA 1
ATOM 1493 C C . SER A 1 184 ? -7.574 -2.498 12.355 1.00 95.31 184 SER A C 1
ATOM 1495 O O . SER A 1 184 ? -6.384 -2.626 12.664 1.00 95.31 184 SER A O 1
ATOM 1497 N N . ASP A 1 185 ? -8.072 -2.942 11.212 1.00 96.12 185 ASP A N 1
ATOM 1498 C CA . ASP A 1 185 ? -7.270 -3.521 10.149 1.00 96.12 185 ASP A CA 1
ATOM 1499 C C . ASP A 1 185 ? -7.021 -2.461 9.076 1.00 96.12 185 ASP A C 1
ATOM 1501 O O . ASP A 1 185 ? -7.867 -1.594 8.833 1.00 96.12 185 ASP A O 1
ATOM 1505 N N . LEU A 1 186 ? -5.857 -2.523 8.441 1.00 97.06 186 LEU A N 1
ATOM 1506 C CA . LEU A 1 186 ? -5.493 -1.649 7.334 1.00 97.06 186 LEU A CA 1
ATOM 1507 C C . LEU A 1 186 ? -5.994 -2.252 6.021 1.00 97.06 186 LEU A C 1
ATOM 1509 O O . LEU A 1 186 ? -5.766 -3.428 5.754 1.00 97.06 186 LEU A O 1
ATOM 1513 N N . PHE A 1 187 ? -6.618 -1.429 5.190 1.00 97.06 187 PHE A N 1
ATOM 1514 C CA . PHE A 1 187 ? -7.051 -1.751 3.838 1.00 97.06 187 PHE A CA 1
ATOM 1515 C C . PHE A 1 187 ? -6.352 -0.836 2.837 1.00 97.06 187 PHE A C 1
ATOM 1517 O O . PHE A 1 187 ? -6.307 0.381 3.029 1.00 97.06 187 PHE A O 1
ATOM 1524 N N . VAL A 1 188 ? -5.831 -1.425 1.764 1.00 97.12 188 VAL A N 1
ATOM 1525 C CA . VAL A 1 188 ? -5.185 -0.724 0.653 1.00 97.12 188 VAL A CA 1
ATOM 1526 C C . VAL A 1 188 ? -5.791 -1.202 -0.661 1.00 97.12 188 VAL A C 1
ATOM 1528 O O . VAL A 1 188 ? -5.870 -2.406 -0.883 1.00 97.12 188 VAL A O 1
ATOM 1531 N N . LEU A 1 189 ? -6.216 -0.276 -1.519 1.00 96.06 189 LEU A N 1
ATOM 1532 C CA . LEU A 1 189 ? -6.738 -0.575 -2.854 1.00 96.06 189 LEU A CA 1
ATOM 1533 C C . LEU A 1 189 ? -5.666 -0.310 -3.904 1.00 96.06 189 LEU A C 1
ATOM 1535 O O . LEU A 1 189 ? -5.173 0.817 -3.993 1.00 96.06 189 LEU A O 1
ATOM 1539 N N . VAL A 1 190 ? -5.371 -1.320 -4.714 1.00 94.94 190 VAL A N 1
ATOM 1540 C CA . VAL A 1 190 ? -4.592 -1.215 -5.949 1.00 94.94 190 VAL A CA 1
ATOM 1541 C C . VAL A 1 190 ? -5.536 -1.415 -7.128 1.00 94.94 190 VAL A C 1
ATOM 1543 O O . VAL A 1 190 ? -6.210 -2.436 -7.215 1.00 94.94 190 VAL A O 1
ATOM 1546 N N . ASN A 1 191 ? -5.578 -0.450 -8.038 1.00 92.50 191 ASN A N 1
ATOM 1547 C CA . ASN A 1 191 ? -6.352 -0.526 -9.267 1.00 92.50 191 ASN A CA 1
ATOM 1548 C C . ASN A 1 191 ? -5.428 -0.823 -10.433 1.00 92.50 191 ASN A C 1
ATOM 1550 O O . ASN A 1 191 ? -4.556 -0.018 -10.740 1.00 92.50 191 ASN A O 1
ATOM 1554 N N . TYR A 1 192 ? -5.653 -1.958 -11.085 1.00 91.50 192 TYR A N 1
ATOM 1555 C CA . TYR A 1 192 ? -5.072 -2.293 -12.375 1.00 91.50 192 TYR A CA 1
ATOM 1556 C C . TYR A 1 192 ? -5.956 -1.734 -13.492 1.00 91.50 192 TYR A C 1
ATOM 1558 O O . TYR A 1 192 ? -7.171 -1.950 -13.507 1.00 91.50 192 TYR A O 1
ATOM 1566 N N . MET A 1 193 ? -5.337 -1.062 -14.453 1.00 90.50 193 MET A N 1
ATOM 1567 C CA . MET A 1 193 ? -5.961 -0.566 -15.671 1.00 90.50 193 MET A CA 1
ATOM 1568 C C . MET A 1 193 ? -5.138 -1.039 -16.861 1.00 90.50 193 MET A C 1
ATOM 1570 O O . MET A 1 193 ? -4.014 -0.576 -17.044 1.00 90.50 193 MET A O 1
ATOM 1574 N N . GLY A 1 194 ? -5.692 -1.951 -17.654 1.00 87.12 194 GLY A N 1
ATOM 1575 C CA . GLY A 1 194 ? -5.131 -2.366 -18.936 1.00 87.12 194 GLY A CA 1
ATOM 1576 C C . GLY A 1 194 ? -6.078 -2.051 -20.089 1.00 87.12 194 GLY A C 1
ATOM 1577 O O . GLY A 1 194 ? -7.238 -1.697 -19.877 1.00 87.12 194 GLY A O 1
ATOM 1578 N N . ASP A 1 195 ? -5.601 -2.240 -21.316 1.00 85.38 195 ASP A N 1
ATOM 1579 C CA . ASP A 1 195 ? -6.357 -1.905 -22.534 1.00 85.38 195 ASP A CA 1
ATOM 1580 C C . ASP A 1 195 ? -7.678 -2.679 -22.686 1.00 85.38 195 ASP A C 1
ATOM 1582 O O . ASP A 1 195 ? -8.610 -2.219 -23.341 1.00 85.38 195 ASP A O 1
ATOM 1586 N N . SER A 1 196 ? -7.760 -3.880 -22.104 1.00 86.38 196 SER A N 1
ATOM 1587 C CA . SER A 1 196 ? -8.915 -4.777 -22.261 1.00 86.38 196 SER A CA 1
ATOM 1588 C C . SER A 1 196 ? -9.834 -4.832 -21.042 1.00 86.38 196 SER A C 1
ATOM 1590 O O . SER A 1 196 ? -11.002 -5.186 -21.178 1.00 86.38 196 SER A O 1
ATOM 1592 N N . PHE A 1 197 ? -9.321 -4.546 -19.846 1.00 86.50 197 PHE A N 1
ATOM 1593 C CA . PHE A 1 197 ? -10.084 -4.623 -18.605 1.00 86.50 197 PHE A CA 1
ATOM 1594 C C . PHE A 1 197 ? -9.385 -3.867 -17.473 1.00 86.50 197 PHE A C 1
ATOM 1596 O O . PHE A 1 197 ? -8.175 -3.632 -17.501 1.00 86.50 197 PHE A O 1
ATOM 1603 N N . SER A 1 198 ? -10.152 -3.547 -16.435 1.00 88.69 198 SER A N 1
ATOM 1604 C CA . SER A 1 198 ? -9.635 -3.101 -15.145 1.00 88.69 198 SER A CA 1
ATOM 1605 C C . SER A 1 198 ? -9.859 -4.166 -14.077 1.00 88.69 198 SER A C 1
ATOM 1607 O O . SER A 1 198 ? -10.665 -5.086 -14.232 1.00 88.69 198 SER A O 1
ATOM 1609 N N . THR A 1 199 ? -9.107 -4.094 -12.988 1.00 90.88 199 THR A N 1
ATOM 1610 C CA . THR A 1 199 ? -9.299 -4.960 -11.823 1.00 90.88 199 THR A CA 1
ATOM 1611 C C . THR A 1 199 ? -8.989 -4.175 -10.563 1.00 90.88 199 THR A C 1
ATOM 1613 O O . THR A 1 199 ? -8.008 -3.436 -10.519 1.00 90.88 199 THR A O 1
ATOM 1616 N N . GLU A 1 200 ? -9.812 -4.361 -9.539 1.00 93.56 200 GLU A N 1
ATOM 1617 C CA . GLU A 1 200 ? -9.553 -3.834 -8.206 1.00 93.56 200 GLU A CA 1
ATOM 1618 C C . GLU A 1 200 ? -8.970 -4.941 -7.322 1.00 93.56 200 GLU A C 1
ATOM 1620 O O . GLU A 1 200 ? -9.560 -6.016 -7.180 1.00 93.56 200 GLU A O 1
ATOM 1625 N N . THR A 1 201 ? -7.825 -4.676 -6.701 1.00 94.75 201 THR A N 1
ATOM 1626 C CA . THR A 1 201 ? -7.183 -5.580 -5.746 1.00 94.75 201 THR A CA 1
ATOM 1627 C C . THR A 1 201 ? -7.107 -4.902 -4.385 1.00 94.75 201 THR A C 1
ATOM 1629 O O . THR A 1 201 ? -6.448 -3.880 -4.197 1.00 94.75 201 THR A O 1
ATOM 1632 N N . TRP A 1 202 ? -7.792 -5.486 -3.411 1.00 95.88 202 TRP A N 1
ATOM 1633 C CA . TRP A 1 202 ? -7.842 -5.021 -2.036 1.00 95.88 202 TRP A CA 1
ATOM 1634 C C . TRP A 1 202 ? -6.908 -5.841 -1.160 1.00 95.88 202 TRP A C 1
ATOM 1636 O O . TRP A 1 202 ? -7.079 -7.046 -0.996 1.00 95.88 202 TRP A O 1
ATOM 1646 N N . HIS A 1 203 ? -5.961 -5.170 -0.524 1.00 96.31 203 HIS A N 1
ATOM 1647 C CA . HIS A 1 203 ? -5.047 -5.763 0.440 1.00 96.31 203 HIS A CA 1
ATOM 1648 C C . HIS A 1 203 ? -5.499 -5.402 1.849 1.00 96.31 203 HIS A C 1
ATOM 1650 O O . HIS A 1 203 ? -5.661 -4.226 2.174 1.00 96.31 203 HIS A O 1
ATOM 1656 N N . ARG A 1 204 ? -5.681 -6.410 2.701 1.00 96.12 204 ARG A N 1
ATOM 1657 C CA . ARG A 1 204 ? -5.999 -6.253 4.120 1.00 96.12 204 ARG A CA 1
ATOM 1658 C C . ARG A 1 204 ? -4.816 -6.716 4.951 1.00 96.12 204 ARG A C 1
ATOM 1660 O O . ARG A 1 204 ? -4.447 -7.882 4.877 1.00 96.12 204 ARG A O 1
ATOM 1667 N N . LEU A 1 205 ? -4.276 -5.837 5.783 1.00 96.06 205 LEU A N 1
ATOM 1668 C CA . LEU A 1 205 ? -3.338 -6.191 6.842 1.00 96.06 205 LEU A CA 1
ATOM 1669 C C . LEU A 1 205 ? -4.082 -6.140 8.176 1.00 96.06 205 LEU A C 1
ATOM 1671 O O . LEU A 1 205 ? -4.554 -5.079 8.590 1.00 96.06 205 LEU A O 1
ATOM 1675 N N . THR A 1 206 ? -4.213 -7.285 8.842 1.00 93.50 206 THR A N 1
ATOM 1676 C CA . THR A 1 206 ? -4.879 -7.345 10.145 1.00 93.50 206 THR A CA 1
ATOM 1677 C C . THR A 1 206 ? -4.016 -6.723 11.237 1.00 93.50 206 THR A C 1
ATOM 1679 O O . THR A 1 206 ? -2.788 -6.697 11.141 1.00 93.50 206 THR A O 1
ATOM 1682 N N . HIS A 1 207 ? -4.641 -6.319 12.344 1.00 88.88 207 HIS A N 1
ATOM 1683 C CA . HIS A 1 207 ? -3.921 -5.849 13.537 1.00 88.88 207 HIS A CA 1
ATOM 1684 C C . HIS A 1 207 ? -2.922 -6.868 14.119 1.00 88.88 207 HIS A C 1
ATOM 1686 O O . HIS A 1 207 ? -2.102 -6.491 14.951 1.00 88.88 207 HIS A O 1
ATOM 1692 N N . LYS A 1 208 ? -2.989 -8.140 13.701 1.00 87.31 208 LYS A N 1
ATOM 1693 C CA . LYS A 1 208 ? -2.057 -9.214 14.082 1.00 87.31 208 LYS A CA 1
ATOM 1694 C C . LYS A 1 208 ? -0.915 -9.420 13.079 1.00 87.31 208 LYS A C 1
ATOM 1696 O O . LYS A 1 208 ? -0.071 -10.282 13.300 1.00 87.31 208 LYS A O 1
ATOM 1701 N N . GLY A 1 209 ? -0.891 -8.661 11.983 1.00 86.19 209 GLY A N 1
ATOM 1702 C CA . GLY A 1 209 ? 0.112 -8.785 10.928 1.00 86.19 209 GLY A CA 1
ATOM 1703 C C . GLY A 1 209 ? -0.202 -9.840 9.864 1.00 86.19 209 GLY A C 1
ATOM 1704 O O . GLY A 1 209 ? 0.689 -10.230 9.118 1.00 86.19 209 GLY A O 1
ATOM 1705 N N . GLU A 1 210 ? -1.445 -10.318 9.767 1.00 88.62 210 GLU A N 1
ATOM 1706 C CA . GLU A 1 210 ? -1.846 -11.246 8.701 1.00 88.62 210 GLU A CA 1
ATOM 1707 C C . GLU A 1 210 ? -2.265 -10.447 7.463 1.00 88.62 210 GLU A C 1
ATOM 1709 O O . GLU A 1 210 ? -3.158 -9.603 7.547 1.00 88.62 210 GLU A O 1
ATOM 1714 N N . ALA A 1 211 ? -1.631 -10.708 6.319 1.00 88.38 211 ALA A N 1
ATOM 1715 C CA . ALA A 1 211 ? -1.982 -10.086 5.048 1.00 88.38 211 ALA A CA 1
ATOM 1716 C C . ALA A 1 211 ? -2.922 -10.997 4.241 1.00 88.38 211 ALA A C 1
ATOM 1718 O O . ALA A 1 211 ? -2.641 -12.182 4.063 1.00 88.38 211 ALA A O 1
ATOM 1719 N N . LYS A 1 212 ? -4.028 -10.440 3.745 1.00 91.06 212 LYS A N 1
ATOM 1720 C CA . LYS A 1 212 ? -4.972 -11.094 2.827 1.00 91.06 212 LYS A CA 1
ATOM 1721 C C . LYS A 1 212 ? -5.213 -10.210 1.609 1.00 91.06 212 LYS A C 1
ATOM 1723 O O . LYS A 1 212 ? -5.147 -8.986 1.712 1.00 91.06 212 LYS A O 1
ATOM 1728 N N . GLU A 1 213 ? -5.532 -10.834 0.484 1.00 92.44 213 GLU A N 1
ATOM 1729 C CA . GLU A 1 213 ? -5.870 -10.161 -0.768 1.00 92.44 213 GLU A CA 1
ATOM 1730 C C . GLU A 1 213 ? -7.286 -10.549 -1.208 1.00 92.44 213 GLU A C 1
ATOM 1732 O O . GLU A 1 213 ? -7.682 -11.709 -1.088 1.00 92.44 213 GLU A O 1
ATOM 1737 N N . TYR A 1 214 ? -8.037 -9.576 -1.719 1.00 91.94 214 TYR A N 1
ATOM 1738 C CA . TYR A 1 214 ? -9.350 -9.762 -2.322 1.00 91.94 214 TYR A CA 1
ATOM 1739 C C . TYR A 1 2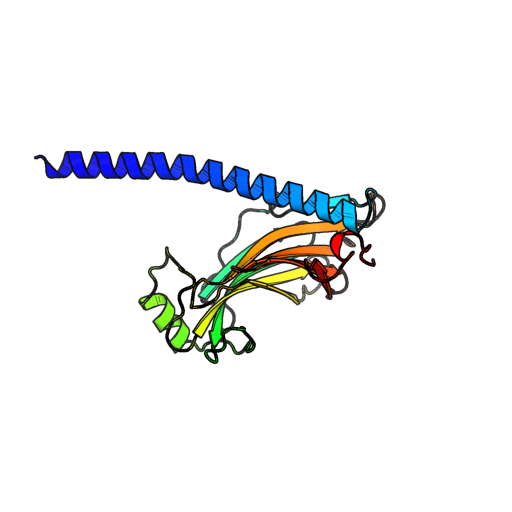14 ? -9.357 -9.095 -3.692 1.00 91.94 214 TYR A C 1
ATOM 1741 O O . TYR A 1 214 ? -9.113 -7.896 -3.800 1.00 91.94 214 TYR A O 1
ATOM 1749 N N . LYS A 1 215 ? -9.646 -9.865 -4.739 1.00 90.62 215 LYS A N 1
ATOM 1750 C CA . LYS A 1 215 ? -9.634 -9.381 -6.120 1.00 90.62 215 LYS A CA 1
ATOM 1751 C C . LYS A 1 215 ? -11.057 -9.303 -6.667 1.00 90.62 215 LYS A C 1
ATOM 1753 O O . LYS A 1 215 ? -11.796 -10.287 -6.601 1.00 90.62 215 LYS A O 1
ATOM 1758 N N . VAL A 1 216 ? -11.420 -8.149 -7.217 1.00 88.00 216 VAL A N 1
ATOM 1759 C CA . VAL A 1 216 ? -12.662 -7.930 -7.968 1.00 88.00 216 VAL A CA 1
ATOM 1760 C C . VAL A 1 216 ? -12.297 -7.908 -9.447 1.00 88.00 216 VAL A C 1
ATOM 1762 O O . VAL A 1 216 ? -11.730 -6.935 -9.948 1.00 88.00 216 VAL A O 1
ATOM 1765 N N . HIS A 1 217 ? -12.561 -9.019 -10.134 1.00 87.06 217 HIS A N 1
ATOM 1766 C CA . HIS A 1 217 ? -12.172 -9.220 -11.527 1.00 87.06 217 HIS A CA 1
ATOM 1767 C C . HIS A 1 217 ? -13.419 -9.264 -12.416 1.00 87.06 217 HIS A C 1
ATOM 1769 O O . HIS A 1 217 ? -14.320 -10.052 -12.132 1.00 87.06 217 HIS A O 1
ATOM 1775 N N . PRO A 1 218 ? -13.457 -8.543 -13.552 1.00 84.12 218 PRO A N 1
ATOM 1776 C CA . PRO A 1 218 ? -14.620 -8.540 -14.449 1.00 84.12 218 PRO A CA 1
ATOM 1777 C C . PRO A 1 218 ? -14.986 -9.902 -15.062 1.00 84.12 218 PRO A C 1
ATOM 1779 O O . PRO A 1 218 ? -16.082 -10.050 -15.592 1.00 84.12 218 PRO A O 1
ATOM 1782 N N . TYR A 1 219 ? -14.096 -10.898 -15.001 1.00 86.00 219 TYR A N 1
ATOM 1783 C CA . TYR A 1 219 ? -14.348 -12.251 -15.505 1.00 86.00 219 TYR A CA 1
ATOM 1784 C C . TYR A 1 219 ? -14.700 -13.247 -14.388 1.00 86.00 219 TYR A C 1
ATOM 1786 O O . TYR A 1 219 ? -15.036 -14.390 -14.680 1.00 86.00 219 TYR A O 1
ATOM 1794 N N . ASP A 1 220 ? -14.645 -12.824 -13.122 1.00 87.38 220 ASP A N 1
ATOM 1795 C CA . ASP A 1 220 ? -15.105 -13.603 -11.971 1.00 87.38 220 ASP A CA 1
ATOM 1796 C C . ASP A 1 220 ? -16.493 -13.091 -11.568 1.00 87.38 220 ASP A C 1
ATOM 1798 O O . ASP A 1 220 ? -16.630 -12.118 -10.816 1.00 87.38 220 ASP A O 1
ATOM 1802 N N . ILE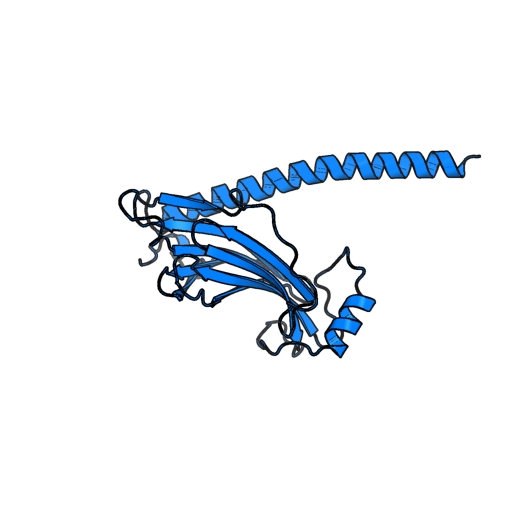 A 1 221 ? -17.518 -13.712 -12.162 1.00 80.56 221 ILE A N 1
ATOM 1803 C CA . ILE A 1 221 ? -18.928 -13.333 -12.020 1.00 80.56 221 ILE A CA 1
ATOM 1804 C C . ILE A 1 221 ? -19.319 -13.416 -10.537 1.00 80.56 221 ILE A C 1
ATOM 1806 O O . ILE A 1 221 ? -19.305 -14.491 -9.939 1.00 80.56 221 ILE A O 1
ATOM 1810 N N . GLY A 1 222 ? -19.674 -12.270 -9.950 1.00 81.88 222 GLY A N 1
ATOM 1811 C CA . GLY A 1 222 ? -20.039 -12.132 -8.538 1.00 81.88 222 GLY A CA 1
ATOM 1812 C C . GLY A 1 222 ? -18.872 -11.784 -7.609 1.00 81.88 222 GLY A C 1
ATOM 1813 O O . GLY A 1 222 ? -19.069 -11.698 -6.396 1.00 81.88 222 GLY A O 1
ATOM 1814 N N . SER A 1 223 ? -17.653 -11.567 -8.121 1.00 81.81 223 SER A N 1
ATOM 1815 C CA . SER A 1 223 ? -16.521 -11.120 -7.293 1.00 81.81 223 SER A CA 1
ATOM 1816 C C . SER A 1 223 ? -16.769 -9.776 -6.595 1.00 81.81 223 SER A C 1
ATOM 1818 O O . SER A 1 223 ? -16.300 -9.581 -5.473 1.00 81.81 223 SER A O 1
ATOM 1820 N N . ASP A 1 224 ? -17.561 -8.905 -7.215 1.00 82.31 224 ASP A N 1
ATOM 1821 C CA . ASP A 1 224 ? -18.049 -7.626 -6.699 1.00 82.31 224 ASP A CA 1
ATOM 1822 C C . ASP A 1 224 ? -19.175 -7.775 -5.654 1.00 82.31 224 ASP A C 1
ATOM 1824 O O . ASP A 1 224 ? -19.343 -6.922 -4.782 1.00 82.31 224 ASP A O 1
ATOM 1828 N N . GLU A 1 225 ? -19.916 -8.882 -5.685 1.00 82.69 225 GLU A N 1
ATOM 1829 C CA . GLU A 1 225 ? -21.002 -9.172 -4.739 1.00 82.69 225 GLU A CA 1
ATOM 1830 C C . GLU A 1 225 ? -20.541 -9.982 -3.516 1.00 82.69 225 GLU A C 1
ATOM 1832 O O . GLU A 1 225 ? -21.169 -9.934 -2.449 1.00 82.69 225 GLU A O 1
ATOM 1837 N N . ARG A 1 226 ? -19.433 -10.728 -3.635 1.00 84.44 226 ARG A N 1
ATOM 1838 C CA . ARG A 1 226 ? -18.909 -11.561 -2.543 1.00 84.44 226 ARG A CA 1
ATOM 1839 C C . ARG A 1 226 ? -18.527 -10.715 -1.329 1.00 84.44 226 ARG A C 1
ATOM 1841 O O . ARG A 1 226 ? -17.778 -9.737 -1.404 1.00 84.44 226 ARG A O 1
ATOM 1848 N N . ARG A 1 227 ? -19.004 -11.164 -0.166 1.00 85.44 227 ARG A N 1
ATOM 1849 C CA . ARG A 1 227 ? -18.598 -10.633 1.137 1.00 85.44 227 ARG A CA 1
ATOM 1850 C C . ARG A 1 227 ? -17.188 -11.106 1.466 1.00 85.44 227 ARG A C 1
ATOM 1852 O O . ARG A 1 227 ? -16.898 -12.294 1.355 1.00 85.44 227 ARG A O 1
ATOM 1859 N N . TRP A 1 228 ? -16.331 -10.189 1.900 1.00 88.81 228 TRP A N 1
ATOM 1860 C CA . TRP A 1 228 ? -14.999 -10.549 2.383 1.00 88.81 228 TRP A CA 1
ATOM 1861 C C . TRP A 1 228 ? -15.073 -10.967 3.845 1.00 88.81 228 TRP A C 1
ATOM 1863 O O . TRP A 1 228 ? -15.778 -10.354 4.652 1.00 88.81 228 TRP A O 1
ATOM 1873 N N . GLU A 1 229 ? -14.337 -12.014 4.192 1.00 80.94 229 GLU A N 1
ATOM 1874 C CA . GLU A 1 229 ? -14.295 -12.505 5.561 1.00 80.94 229 GLU A CA 1
ATOM 1875 C C . GLU A 1 229 ? -13.504 -11.563 6.477 1.00 80.94 229 GLU A C 1
ATOM 1877 O O . GLU A 1 229 ? -12.496 -10.965 6.085 1.00 80.94 229 GLU A O 1
ATOM 1882 N N . TRP A 1 230 ? -13.968 -11.468 7.726 1.00 67.31 230 TRP A N 1
ATOM 1883 C CA . TRP A 1 230 ? -13.262 -10.823 8.834 1.00 67.31 230 TRP A CA 1
ATOM 1884 C C . TRP A 1 230 ? -12.324 -11.810 9.517 1.00 67.31 230 TRP A C 1
ATOM 1886 O O . TRP A 1 230 ? -12.797 -12.882 9.932 1.00 67.31 230 TRP A O 1
#